Protein AF-A0A1Q9DC00-F1 (afdb_monomer_lite)

Organism: Symbiodinium microadriaticum (NCBI:txid2951)

Radius of gyration: 27.19 Å; chains: 1; bounding box: 89×50×57 Å

Secondary structure (DSSP, 8-state):
---------------S--------S-SSSTTSSS------------S------------EE-TTS-EE------TTHHHHHHHHHHHHHHHHHHH----HHHHHHT-S-HHHHHHHHHHHHHHHHHHHHHHHHHHHHHHHS-TTTHHHHHHHHHHHHHHHHHHHH-TTS-HHHHHHHHHHHTTSBPPHHHHHHHHTT-SEEEES-TT-HHHHHHHHTT--EEEEE---SPPTT-GGGGSTTSS-TT--EEE--HHHHHHHTTTSEEEEESPPBSTHHHHHHHH--SSEEEEEE--TTSSSB-HHHHHHHHHHEEEEEEEE-BPPTT---EEEEEEEPP-

Sequence (339 aa):
MFLLFGSTEEPLVDHAMVVLQHHTGHVGDSMRQLTGSISLTDDGCSSACGTKLNCLLQLFLNEGGRIAWRCFSGGTAVLGVGLAVRELQDTFFQEVQVDDRAQLLLGLDQGLLRARREREQKLRDIMASADKRARAVVATAGDGDSAQALLKLRAQLVEEAHRVMYPSLTREEVDQRRRTFGNVKWTEAALQLVERFSPLVEVGAGEGQWQSELRRRGADVTAFDDHSSPSRFGEKAASSRFAVSGADVQQADAQEALRRSRGRTLLLVYPPPGPMAMRCLASYTGDVLLYVGEGRGGVNADGPFFDALSVGWTLEETIELDNLPGSYEKLYLLRRSAG

Foldseek 3Di:
DDDDDDDDDDDDDDDDDDDDDDDPDDPPPPVPPPDDDDDDDDDDDDDDDPDPDDFDWDWDQDPVRDTDTDTDDDPPCPVVVVVVVVVVVVVVVVPPPCPVLCCFQVHDDPVLLVLVVVLVVQLVVLVVVLVVVLVVLVVPDPPPCSVVSNVVSVVVSVVSNCCSVAVPDDPCVVVVCCLQANQFFFDPVLLVVVQVQAPEEEEQCQLPNSVQVNVVVPGNYAAEHQCPGADPVHPCCVDPPSRDVRDDYYHDALQVSQVVVPPGAYEYAQAAEECRLVSNVVNHPAFKYWYWAGHAPGRHYYNNNSVCCVPFKDWDDKADGDHRVSGDIIITIITTDDD

Structure (mmCIF, N/CA/C/O backbone):
data_AF-A0A1Q9DC00-F1
#
_entry.id   AF-A0A1Q9DC00-F1
#
loop_
_atom_site.group_PDB
_atom_site.id
_atom_site.type_symbol
_atom_site.label_atom_id
_atom_site.label_alt_id
_atom_site.label_comp_id
_atom_site.label_asym_id
_atom_site.label_entity_id
_atom_site.label_seq_id
_atom_site.pdbx_PDB_ins_code
_atom_site.Cartn_x
_atom_site.Cartn_y
_atom_site.Cartn_z
_atom_site.occupancy
_atom_site.B_iso_or_equiv
_atom_site.auth_seq_id
_atom_site.auth_comp_id
_atom_site.auth_asym_id
_atom_site.auth_atom_id
_atom_site.pdbx_PDB_model_num
ATOM 1 N N . MET A 1 1 ? 6.517 -2.216 -9.792 1.00 27.67 1 MET A N 1
ATOM 2 C CA . MET A 1 1 ? 6.541 -2.789 -11.152 1.00 27.67 1 MET A CA 1
ATOM 3 C C . MET A 1 1 ? 7.060 -4.205 -11.020 1.00 27.67 1 MET A C 1
ATOM 5 O O . MET A 1 1 ? 8.264 -4.419 -10.989 1.00 27.67 1 MET A O 1
ATOM 9 N N . PHE A 1 2 ? 6.131 -5.130 -10.797 1.00 25.52 2 PHE A N 1
ATOM 10 C CA . PHE A 1 2 ? 6.386 -6.563 -10.802 1.00 25.52 2 PHE A CA 1
ATOM 11 C C . PHE A 1 2 ? 6.488 -6.999 -12.258 1.00 25.52 2 PHE A C 1
ATOM 13 O O . PHE A 1 2 ? 5.502 -6.889 -12.978 1.00 25.52 2 PHE A O 1
ATOM 20 N N . LEU A 1 3 ? 7.660 -7.450 -12.699 1.00 27.77 3 LEU A N 1
ATOM 21 C CA . LEU A 1 3 ? 7.775 -8.269 -13.901 1.00 27.77 3 LEU A CA 1
ATOM 22 C C . LEU A 1 3 ? 8.742 -9.415 -13.611 1.00 27.77 3 LEU A C 1
ATOM 24 O O . LEU A 1 3 ? 9.936 -9.217 -13.386 1.00 27.77 3 LEU A O 1
ATOM 28 N N . LEU A 1 4 ? 8.128 -10.593 -13.555 1.00 25.86 4 LEU A N 1
ATOM 29 C CA . LEU A 1 4 ? 8.689 -11.932 -13.470 1.00 25.86 4 LEU A CA 1
ATOM 30 C C . LEU A 1 4 ? 9.565 -12.222 -14.692 1.00 25.86 4 LEU A C 1
ATOM 32 O O . LEU A 1 4 ? 9.131 -11.973 -15.811 1.00 25.86 4 LEU A O 1
ATOM 36 N N . PHE A 1 5 ? 10.727 -12.838 -14.481 1.00 25.52 5 PHE A N 1
ATOM 37 C CA . PHE A 1 5 ? 11.32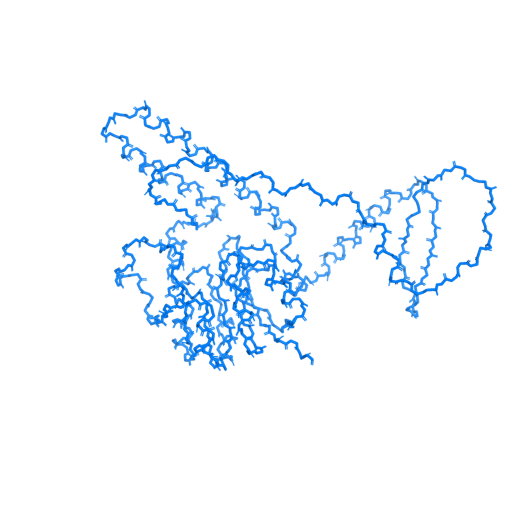8 -13.756 -15.451 1.00 25.52 5 PHE A CA 1
ATOM 38 C C . PHE A 1 5 ? 12.026 -14.877 -14.677 1.00 25.52 5 PHE A C 1
ATOM 40 O O . PHE A 1 5 ? 13.159 -14.724 -14.229 1.00 25.52 5 PHE A O 1
ATOM 47 N N . GLY A 1 6 ? 11.308 -15.984 -14.491 1.00 21.27 6 GLY A N 1
ATOM 48 C CA . GLY A 1 6 ? 11.882 -17.293 -14.201 1.00 21.27 6 GLY A CA 1
ATOM 49 C C . GLY A 1 6 ? 11.851 -18.101 -15.493 1.00 21.27 6 GLY A C 1
ATOM 50 O O . GLY A 1 6 ? 10.786 -18.304 -16.068 1.00 21.27 6 GLY A O 1
ATOM 51 N N . SER A 1 7 ? 13.024 -18.482 -15.982 1.00 25.09 7 SER A N 1
ATOM 52 C CA . SER A 1 7 ? 13.225 -19.331 -17.152 1.00 25.09 7 SER A CA 1
ATOM 53 C C . SER A 1 7 ? 12.851 -20.782 -16.849 1.00 25.09 7 SER A C 1
ATOM 55 O O . SER A 1 7 ? 13.369 -21.337 -15.882 1.00 25.09 7 SER A O 1
ATOM 57 N N . THR A 1 8 ? 12.026 -21.407 -17.685 1.00 24.52 8 THR A N 1
ATOM 58 C CA . THR A 1 8 ? 12.227 -22.754 -18.262 1.00 24.52 8 THR A CA 1
ATOM 59 C C . THR A 1 8 ? 11.101 -23.051 -19.257 1.00 24.52 8 THR A C 1
ATOM 61 O O . THR A 1 8 ? 10.022 -22.472 -19.193 1.00 24.52 8 THR A O 1
ATOM 64 N N . GLU A 1 9 ? 11.442 -23.853 -20.256 1.00 27.02 9 GLU A N 1
ATOM 65 C CA . GLU A 1 9 ? 10.750 -24.087 -21.521 1.00 27.02 9 GLU A CA 1
ATOM 66 C C . GLU A 1 9 ? 9.455 -24.909 -21.366 1.00 27.02 9 GLU A C 1
ATOM 68 O O . GLU A 1 9 ? 9.486 -25.937 -20.703 1.00 27.02 9 GLU A O 1
ATOM 73 N N . GLU A 1 10 ? 8.346 -24.472 -21.986 1.00 24.27 10 GLU A N 1
ATOM 74 C CA . GLU A 1 10 ? 7.386 -25.268 -22.793 1.00 24.27 10 GLU A CA 1
ATOM 75 C C . GLU A 1 10 ? 6.157 -24.415 -23.221 1.00 24.27 10 GLU A C 1
ATOM 77 O O . GLU A 1 10 ? 5.886 -23.376 -22.610 1.00 24.27 10 GLU A O 1
ATOM 82 N N . PRO A 1 11 ? 5.437 -24.767 -24.313 1.00 27.97 11 PRO A N 1
ATOM 83 C CA . PRO A 1 11 ? 4.516 -23.862 -24.998 1.00 27.97 11 PRO A CA 1
ATOM 84 C C . PRO A 1 11 ? 3.075 -23.991 -24.481 1.00 27.97 11 PRO A C 1
ATOM 86 O O . PRO A 1 11 ? 2.449 -25.036 -24.623 1.00 27.97 11 PRO A O 1
ATOM 89 N N . LEU A 1 12 ? 2.502 -22.902 -23.965 1.00 24.33 12 LEU A N 1
ATOM 90 C CA . LEU A 1 12 ? 1.075 -22.813 -23.625 1.00 24.33 12 LEU A CA 1
ATOM 91 C C . LEU A 1 12 ? 0.352 -21.893 -24.615 1.00 24.33 12 LEU A C 1
ATOM 93 O O . LEU A 1 12 ? 0.113 -20.710 -24.375 1.00 24.33 12 LEU A O 1
ATOM 97 N N . VAL A 1 13 ? 0.032 -22.479 -25.768 1.00 29.22 13 VAL A N 1
ATOM 98 C CA . VAL A 1 13 ? -1.203 -22.170 -26.497 1.00 29.22 13 VAL A CA 1
ATOM 99 C C . VAL A 1 13 ? -2.341 -22.824 -25.699 1.00 29.22 13 VAL A C 1
ATOM 101 O O . VAL A 1 13 ? -2.148 -23.910 -25.165 1.00 29.22 13 VAL A O 1
ATOM 104 N N . ASP A 1 14 ? -3.491 -22.153 -25.624 1.00 27.17 14 ASP A N 1
ATOM 105 C CA . ASP A 1 14 ? -4.700 -22.490 -24.850 1.00 27.17 14 ASP A CA 1
ATOM 106 C C . ASP A 1 14 ? -4.688 -22.110 -23.362 1.00 27.17 14 ASP A C 1
ATOM 108 O O . ASP A 1 14 ? -4.305 -22.896 -22.510 1.00 27.17 14 ASP A O 1
ATOM 112 N N . HIS A 1 15 ? -5.216 -20.913 -23.059 1.00 25.97 15 HIS A N 1
ATOM 113 C CA . HIS A 1 15 ? -6.202 -20.631 -21.989 1.00 25.97 15 HIS A CA 1
ATOM 114 C C . HIS A 1 15 ? -6.392 -19.108 -21.817 1.00 25.97 15 HIS A C 1
ATOM 116 O O . HIS A 1 15 ? -5.924 -18.502 -20.859 1.00 25.97 15 HIS A O 1
ATOM 122 N N . ALA A 1 16 ? -7.085 -18.468 -22.764 1.00 23.81 16 ALA A N 1
ATOM 123 C CA . ALA A 1 16 ? -7.701 -17.143 -22.571 1.00 23.81 16 ALA A CA 1
ATOM 124 C C . ALA A 1 16 ? -8.839 -16.910 -23.583 1.00 23.81 16 ALA A C 1
ATOM 126 O O . ALA A 1 16 ? -8.994 -15.840 -24.167 1.00 23.81 16 ALA A O 1
ATOM 127 N N . MET A 1 17 ? -9.629 -17.951 -23.823 1.00 24.94 17 MET A N 1
ATOM 128 C CA . MET A 1 17 ? -10.888 -17.891 -24.553 1.00 24.94 17 MET A CA 1
ATOM 129 C C . MET A 1 17 ? -11.870 -18.753 -23.757 1.00 24.94 17 MET A C 1
ATOM 131 O O . MET A 1 17 ? -11.475 -19.810 -23.280 1.00 24.94 17 MET A O 1
ATOM 135 N N . VAL A 1 18 ? -13.119 -18.297 -23.620 1.00 25.44 18 VAL A N 1
ATOM 136 C CA . VAL A 1 18 ? -14.175 -18.785 -22.700 1.00 25.44 18 VAL A CA 1
ATOM 137 C C . VAL A 1 18 ? -14.134 -18.125 -21.312 1.00 25.44 18 VAL A C 1
ATOM 139 O O . VAL A 1 18 ? -13.553 -18.654 -20.381 1.00 25.44 18 VAL A O 1
ATOM 142 N N . VAL A 1 19 ? -14.740 -16.939 -21.180 1.00 24.98 19 VAL A N 1
ATOM 143 C CA . VAL A 1 19 ? -16.039 -16.713 -20.500 1.00 24.98 19 VAL A CA 1
ATOM 144 C C . VAL A 1 19 ? -16.500 -15.302 -20.891 1.00 24.98 19 VAL A C 1
ATOM 146 O O . VAL A 1 19 ? -16.206 -14.332 -20.208 1.00 24.98 19 VAL A O 1
ATOM 149 N N . LEU A 1 20 ? -17.189 -15.167 -22.026 1.00 25.52 20 LEU A N 1
ATOM 150 C CA . LEU A 1 20 ? -17.976 -13.971 -22.368 1.00 25.52 20 LEU A CA 1
ATOM 151 C C . LEU A 1 20 ? -19.101 -14.349 -23.347 1.00 25.52 20 LEU A C 1
ATOM 153 O O . LEU A 1 20 ? -19.287 -13.731 -24.385 1.00 25.52 20 LEU A O 1
ATOM 157 N N . GLN A 1 21 ? -19.856 -15.401 -23.030 1.00 27.67 21 GLN A N 1
ATOM 158 C CA . GLN A 1 21 ? -21.143 -15.685 -23.669 1.00 27.67 21 GLN A CA 1
ATOM 159 C C . GLN A 1 21 ? -22.062 -16.358 -22.650 1.00 27.67 21 GLN A C 1
ATOM 161 O O . GLN A 1 21 ? -21.954 -17.553 -22.425 1.00 27.67 21 GLN A O 1
ATOM 166 N N . HIS A 1 22 ? -22.897 -15.548 -21.992 1.00 26.31 22 HIS A N 1
ATOM 167 C CA . HIS A 1 22 ? -24.284 -15.819 -21.582 1.00 26.31 22 HIS A CA 1
ATOM 168 C C . HIS A 1 22 ? -24.674 -14.863 -20.448 1.00 26.3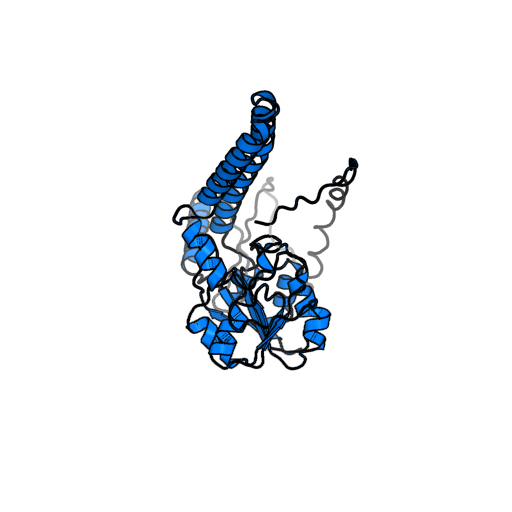1 22 HIS A C 1
ATOM 170 O O . HIS A 1 22 ? -24.292 -15.072 -19.307 1.00 26.31 22 HIS A O 1
ATOM 176 N N . HIS A 1 23 ? -25.409 -13.800 -20.793 1.00 25.84 23 HIS A N 1
ATOM 177 C CA . HIS A 1 23 ? -26.568 -13.259 -20.056 1.00 25.84 23 HIS A CA 1
ATOM 178 C C . HIS A 1 23 ? -26.996 -11.909 -20.655 1.00 25.84 23 HIS A C 1
ATOM 180 O O . HIS A 1 23 ? -27.024 -10.870 -20.006 1.00 25.84 23 HIS A O 1
ATOM 186 N N . THR A 1 24 ? -27.381 -11.926 -21.932 1.00 31.97 24 THR A N 1
ATOM 187 C CA . THR A 1 24 ? -28.335 -10.950 -22.472 1.00 31.97 24 THR A CA 1
ATOM 188 C C . THR A 1 24 ? -29.710 -11.599 -22.426 1.00 31.97 24 THR A C 1
ATOM 190 O O . THR A 1 24 ? -30.062 -12.381 -23.305 1.00 31.97 24 THR A O 1
ATOM 193 N N . GLY A 1 25 ? -30.459 -11.325 -21.363 1.00 32.28 25 GLY A N 1
ATOM 194 C CA . GLY A 1 25 ? -31.824 -11.817 -21.207 1.00 32.28 25 GLY A CA 1
ATOM 195 C C . GLY A 1 25 ? -32.162 -12.059 -19.748 1.00 32.28 25 GLY A C 1
ATOM 196 O O . GLY A 1 25 ? -32.003 -13.179 -19.294 1.00 32.28 25 GLY A O 1
ATOM 197 N N . HIS A 1 26 ? -32.552 -10.986 -19.047 1.00 29.47 26 HIS A N 1
ATOM 198 C CA . HIS A 1 26 ? -33.467 -10.933 -17.885 1.00 29.47 26 HIS A CA 1
ATOM 199 C C . HIS A 1 26 ? -33.249 -9.662 -17.042 1.00 29.47 26 HIS A C 1
ATOM 201 O O . HIS A 1 26 ? -33.134 -9.708 -15.826 1.00 29.47 26 HIS A O 1
ATOM 207 N N . VAL A 1 27 ? -33.258 -8.488 -17.685 1.00 30.89 27 VAL A N 1
ATOM 208 C CA . VAL A 1 27 ? -33.403 -7.193 -16.978 1.00 30.89 27 VAL A CA 1
ATOM 209 C C . VAL A 1 27 ? -34.879 -6.738 -16.956 1.00 30.89 27 VAL A C 1
ATOM 211 O O . VAL A 1 27 ? -35.198 -5.621 -16.575 1.00 30.89 27 VAL A O 1
ATOM 214 N N . GLY A 1 28 ? -35.813 -7.611 -17.358 1.00 31.83 28 GLY A N 1
ATOM 215 C CA . GLY A 1 28 ? -37.250 -7.313 -17.419 1.00 31.83 28 GLY A CA 1
ATOM 216 C C . GLY A 1 28 ? -38.052 -7.646 -16.156 1.00 31.83 28 GLY A C 1
ATOM 217 O O . GLY A 1 28 ? -39.107 -7.050 -15.954 1.00 31.83 28 GLY A O 1
ATOM 218 N N . ASP A 1 29 ? -37.563 -8.542 -15.289 1.00 30.64 29 ASP A N 1
ATOM 219 C CA . ASP A 1 29 ? -38.389 -9.112 -14.208 1.00 30.64 29 ASP A CA 1
ATOM 220 C C . ASP A 1 29 ? -37.967 -8.716 -12.783 1.00 30.64 29 ASP A C 1
ATOM 222 O O . ASP A 1 29 ? -38.767 -8.819 -11.854 1.00 30.64 29 ASP A O 1
ATOM 226 N N . SER A 1 30 ? -36.780 -8.133 -12.586 1.00 30.20 30 SER A N 1
ATOM 227 C CA . SER A 1 30 ? -36.346 -7.667 -11.254 1.00 30.20 30 SER A CA 1
ATOM 228 C C . SER A 1 30 ? -36.884 -6.283 -10.859 1.00 30.20 30 SER A C 1
ATOM 230 O O . SER A 1 30 ? -36.689 -5.855 -9.726 1.00 30.20 30 SER A O 1
ATOM 232 N N . MET A 1 31 ? -37.626 -5.599 -11.739 1.00 28.55 31 MET A N 1
ATOM 233 C CA . MET A 1 31 ? -38.345 -4.352 -11.417 1.00 28.55 31 MET A CA 1
ATOM 234 C C . MET A 1 31 ? -39.815 -4.566 -11.009 1.00 28.55 31 MET A C 1
ATOM 236 O O . MET A 1 31 ? -40.560 -3.598 -10.889 1.00 28.55 31 MET A O 1
ATOM 240 N N . ARG A 1 32 ? -40.255 -5.812 -10.769 1.00 31.66 32 ARG A N 1
ATOM 241 C CA . ARG A 1 32 ? -41.610 -6.114 -10.256 1.00 31.66 32 ARG A CA 1
ATOM 242 C C . ARG A 1 32 ? -41.676 -6.487 -8.773 1.00 31.66 32 ARG A C 1
ATOM 244 O O . ARG A 1 32 ? -42.772 -6.689 -8.266 1.00 31.66 32 ARG A O 1
ATOM 251 N N . GLN A 1 33 ? -40.550 -6.548 -8.059 1.00 30.95 33 GLN A N 1
ATOM 252 C CA . GLN A 1 33 ? -40.535 -6.900 -6.627 1.00 30.95 33 GLN A CA 1
ATOM 253 C C . GLN A 1 33 ? -40.295 -5.722 -5.666 1.00 30.95 33 GLN A C 1
ATOM 255 O O . GLN A 1 33 ? -40.264 -5.935 -4.459 1.00 30.95 33 GLN A O 1
ATOM 260 N N . LEU A 1 34 ? -40.201 -4.480 -6.160 1.00 28.59 34 LEU A N 1
ATOM 261 C CA . LEU A 1 34 ? -39.997 -3.284 -5.320 1.00 28.59 34 LEU A CA 1
ATOM 262 C C . LEU A 1 34 ? -41.137 -2.252 -5.359 1.00 28.59 34 LEU A C 1
ATOM 264 O O . LEU A 1 34 ? -40.990 -1.153 -4.834 1.00 28.59 34 LEU A O 1
ATOM 268 N N . THR A 1 35 ? -42.305 -2.603 -5.897 1.00 29.22 35 THR A N 1
ATOM 269 C CA . THR A 1 35 ? -43.518 -1.786 -5.752 1.00 29.22 35 THR A CA 1
ATOM 270 C C . THR A 1 35 ? -44.682 -2.654 -5.290 1.00 29.22 35 THR A C 1
ATOM 272 O O . THR A 1 35 ? -45.367 -3.312 -6.069 1.00 29.22 35 THR A O 1
ATOM 275 N N . GLY A 1 36 ? -44.910 -2.663 -3.976 1.00 26.88 36 GLY A N 1
ATOM 276 C CA . GLY A 1 36 ? -46.184 -3.102 -3.422 1.00 26.88 36 GLY A CA 1
ATOM 277 C C . GLY A 1 36 ? -47.312 -2.251 -4.008 1.00 26.88 36 GLY A C 1
ATOM 278 O O . GLY A 1 36 ? -47.295 -1.031 -3.880 1.00 26.88 36 GLY A O 1
ATOM 279 N N . SER A 1 37 ? -48.234 -2.920 -4.701 1.00 33.66 37 SER A N 1
ATOM 280 C CA . SER A 1 37 ? -49.613 -2.520 -5.011 1.00 33.66 37 SER A CA 1
ATOM 281 C C . SER A 1 37 ? -49.933 -1.017 -4.963 1.00 33.66 37 SER A C 1
ATOM 283 O O . SER A 1 37 ? -50.345 -0.498 -3.926 1.00 33.66 37 SER A O 1
ATOM 285 N N . ILE A 1 38 ? -49.882 -0.350 -6.116 1.00 26.55 38 ILE A N 1
ATOM 286 C CA . ILE A 1 38 ? -50.692 0.849 -6.358 1.00 26.55 38 ILE A CA 1
ATOM 287 C C . ILE A 1 38 ? -51.475 0.607 -7.645 1.00 26.55 38 ILE A C 1
ATOM 289 O O . ILE A 1 38 ? -50.920 0.524 -8.738 1.00 26.55 38 ILE A O 1
ATOM 293 N N . SER A 1 39 ? -52.781 0.431 -7.479 1.00 26.30 39 SER A N 1
ATOM 294 C CA . SER A 1 39 ? -53.773 0.388 -8.544 1.00 26.30 39 SER A CA 1
ATOM 295 C C . SER A 1 39 ? -53.805 1.731 -9.276 1.00 26.30 39 SER A C 1
ATOM 297 O O . SER A 1 39 ? -54.132 2.753 -8.674 1.00 26.30 39 SER A O 1
ATOM 299 N N . LEU A 1 40 ? -53.486 1.725 -10.569 1.00 27.03 40 LEU A N 1
ATOM 300 C CA . LEU A 1 40 ? -53.785 2.834 -11.470 1.00 27.03 40 LEU A CA 1
ATOM 301 C C . LEU A 1 40 ? -55.283 2.788 -11.790 1.00 27.03 40 LEU A C 1
ATOM 303 O O . LEU A 1 40 ? -55.742 1.866 -12.459 1.00 27.03 40 LEU A O 1
ATOM 307 N N . THR A 1 41 ? -56.052 3.754 -11.295 1.00 27.03 41 THR A N 1
ATOM 308 C CA . THR A 1 41 ? -57.346 4.079 -11.901 1.00 27.03 41 THR A CA 1
ATOM 309 C C . THR A 1 41 ? -57.064 4.898 -13.155 1.00 27.03 41 THR A C 1
ATOM 311 O O . THR A 1 41 ? -56.583 6.028 -13.063 1.00 27.03 41 THR A O 1
ATOM 314 N N . ASP A 1 42 ? -57.310 4.284 -14.311 1.00 35.47 42 ASP A N 1
ATOM 315 C CA . ASP A 1 42 ? -57.430 4.955 -15.602 1.00 35.47 42 ASP A CA 1
ATOM 316 C C . ASP A 1 42 ? -58.584 5.954 -15.524 1.00 35.47 42 ASP A C 1
ATOM 318 O O . ASP A 1 42 ? -59.734 5.542 -15.436 1.00 35.47 42 ASP A O 1
ATOM 322 N N . ASP A 1 43 ? -58.287 7.249 -15.586 1.00 31.11 43 ASP A N 1
ATOM 323 C CA . ASP A 1 43 ? -59.257 8.242 -16.031 1.00 31.11 43 ASP A CA 1
ATOM 324 C C . ASP A 1 43 ? -58.531 9.388 -16.743 1.00 31.11 43 ASP A C 1
ATOM 326 O O . ASP A 1 43 ? -57.836 10.204 -16.138 1.00 31.11 43 ASP A O 1
ATOM 330 N N . GLY A 1 44 ? -58.727 9.445 -18.062 1.00 33.03 44 GLY A N 1
ATOM 331 C CA . GLY A 1 44 ? -58.595 10.680 -18.830 1.00 33.03 44 GLY A CA 1
ATOM 332 C C . GLY A 1 44 ? -57.305 10.869 -19.627 1.00 33.03 44 GLY A C 1
ATOM 333 O O . GLY A 1 44 ? -56.585 11.837 -19.408 1.00 33.03 44 GLY A O 1
ATOM 334 N N . CYS A 1 45 ? -57.065 10.047 -20.651 1.00 28.44 45 CYS A N 1
ATOM 335 C CA . CYS A 1 45 ? -56.320 10.530 -21.817 1.00 28.44 45 CYS A CA 1
ATOM 336 C C . CYS A 1 45 ? -56.964 10.014 -23.107 1.00 28.44 45 CYS A C 1
ATOM 338 O O . CYS A 1 45 ? -56.735 8.892 -23.556 1.00 28.44 45 CYS A O 1
ATOM 340 N N . SER A 1 46 ? -57.844 10.845 -23.665 1.00 30.38 46 SER A N 1
ATOM 341 C CA . SER A 1 46 ? -58.519 10.613 -24.935 1.00 30.38 46 SER A CA 1
ATOM 342 C C . SER A 1 46 ? -57.520 10.527 -26.088 1.00 30.38 46 SER A C 1
ATOM 344 O O . SER A 1 46 ? -56.640 11.370 -26.250 1.00 30.38 46 SER A O 1
ATOM 346 N N . SER A 1 47 ? -57.736 9.517 -26.918 1.00 39.56 47 SER A N 1
ATOM 347 C CA . SER A 1 47 ? -57.117 9.246 -28.209 1.00 39.56 47 SER A CA 1
ATOM 348 C C . SER A 1 47 ? -56.994 10.476 -29.121 1.00 39.56 47 SER A C 1
ATOM 350 O O . SER A 1 47 ? -57.998 10.893 -29.694 1.00 39.56 47 SER A O 1
ATOM 352 N N . ALA A 1 48 ? -55.777 10.998 -29.314 1.00 33.66 48 ALA A N 1
ATOM 353 C CA . ALA A 1 48 ? -55.316 11.609 -30.573 1.00 33.66 48 ALA A CA 1
ATOM 354 C C . ALA A 1 48 ? -53.873 12.144 -30.460 1.00 33.66 48 ALA A C 1
ATOM 356 O O . ALA A 1 48 ? -53.673 13.342 -30.317 1.00 33.66 48 ALA A O 1
ATOM 357 N N . CYS A 1 49 ? -52.860 11.277 -30.555 1.00 26.41 49 CYS A N 1
ATOM 358 C CA . CYS A 1 49 ? -51.598 11.597 -31.241 1.00 26.41 49 CYS A CA 1
ATOM 359 C C . CYS A 1 49 ? -50.749 10.325 -31.348 1.00 26.41 49 CYS A C 1
ATOM 361 O O . CYS A 1 49 ? -50.249 9.796 -30.356 1.00 26.41 49 CYS A O 1
ATOM 363 N N . GLY A 1 50 ? -50.613 9.794 -32.561 1.00 30.44 50 GLY A N 1
ATOM 364 C CA . GLY A 1 50 ? -49.735 8.670 -32.842 1.00 30.44 50 GLY A CA 1
ATOM 365 C C . GLY A 1 50 ? -48.287 9.132 -32.933 1.00 30.44 50 GLY A C 1
ATOM 366 O O . GLY A 1 50 ? -47.821 9.441 -34.021 1.00 30.44 50 GLY A O 1
ATOM 367 N N . THR A 1 51 ? -47.558 9.165 -31.817 1.00 31.34 51 THR A N 1
ATOM 368 C CA . THR A 1 51 ? -46.087 9.059 -31.806 1.00 31.34 51 THR A CA 1
ATOM 369 C C . THR A 1 51 ? -45.611 8.643 -30.411 1.00 31.34 51 THR A C 1
ATOM 371 O O . THR A 1 51 ? -45.719 9.400 -29.452 1.00 31.34 51 THR A O 1
ATOM 374 N N . LYS A 1 52 ? -45.080 7.420 -30.277 1.00 32.06 52 LYS A N 1
ATOM 375 C CA . LYS A 1 52 ? -44.353 6.973 -29.078 1.00 32.06 52 LYS A CA 1
ATOM 376 C C . LYS A 1 52 ? -43.001 7.691 -29.036 1.00 32.06 52 LYS A C 1
ATOM 378 O O . LYS A 1 52 ? -42.048 7.198 -29.629 1.00 32.06 52 LYS A O 1
ATOM 383 N N . LEU A 1 53 ? -42.904 8.838 -28.366 1.00 28.48 53 LEU A N 1
ATOM 384 C CA . LEU A 1 53 ? -41.612 9.467 -28.083 1.00 28.48 53 LEU A CA 1
ATOM 385 C C . LEU A 1 53 ? -41.548 10.014 -26.650 1.00 28.48 53 LEU A C 1
ATOM 387 O O . LEU A 1 53 ? -42.334 10.872 -26.267 1.00 28.48 53 LEU A O 1
ATOM 391 N N . ASN A 1 54 ? -40.566 9.495 -25.907 1.00 30.33 54 ASN A N 1
ATOM 392 C CA . ASN A 1 54 ? -39.860 10.093 -24.771 1.00 30.33 54 ASN A CA 1
ATOM 393 C C . ASN A 1 54 ? -40.695 10.906 -23.770 1.00 30.33 54 ASN A C 1
ATOM 395 O O . ASN A 1 54 ? -40.680 12.134 -23.777 1.00 30.33 54 ASN A O 1
ATOM 399 N N . CYS A 1 55 ? -41.315 10.211 -22.817 1.00 29.03 55 CYS A N 1
ATOM 400 C CA . CYS A 1 55 ? -41.657 10.818 -21.533 1.00 29.03 55 CYS A CA 1
ATOM 401 C C . CYS A 1 55 ? -40.39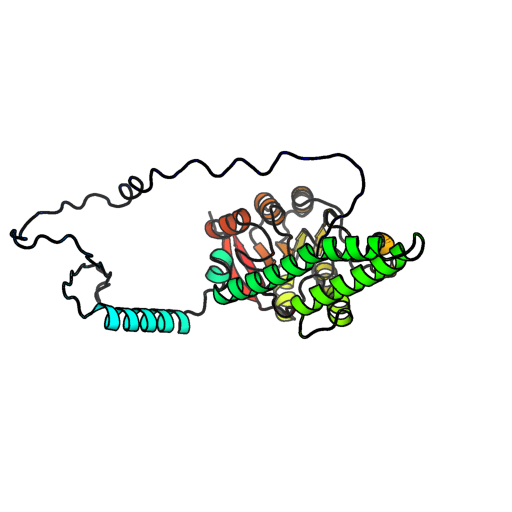7 10.845 -20.656 1.00 29.03 55 CYS A C 1
ATOM 403 O O . CYS A 1 55 ? -39.947 9.800 -20.188 1.00 29.03 55 CYS A O 1
ATOM 405 N N . LEU A 1 56 ? -39.815 12.026 -20.447 1.00 29.06 56 LEU A N 1
ATOM 406 C CA . LEU A 1 56 ? -38.807 12.239 -19.408 1.00 29.06 56 LEU A CA 1
ATOM 407 C C . LEU A 1 56 ? -39.548 12.435 -18.079 1.00 29.06 56 LEU A C 1
ATOM 409 O O . LEU A 1 56 ? -40.295 13.397 -17.916 1.00 29.06 56 LEU A O 1
ATOM 413 N N . LEU A 1 57 ? -39.384 11.485 -17.159 1.00 29.19 57 LEU A N 1
ATOM 414 C CA . LEU A 1 57 ? -39.907 11.569 -15.797 1.00 29.19 57 LEU A CA 1
ATOM 415 C C . LEU A 1 57 ? -38.866 12.259 -14.920 1.00 29.19 57 LEU A C 1
ATOM 417 O O . LEU A 1 57 ? -37.741 11.779 -14.799 1.00 29.19 57 LEU A O 1
ATOM 421 N N . GLN A 1 58 ? -39.245 13.374 -14.303 1.00 31.73 58 GLN A N 1
ATOM 422 C CA . GLN A 1 58 ? -38.404 14.076 -13.340 1.00 31.73 58 GLN A CA 1
ATOM 423 C C . GLN A 1 58 ? -39.039 13.963 -11.951 1.00 31.73 58 GLN A C 1
ATOM 425 O O . GLN A 1 58 ? -40.224 14.254 -11.774 1.00 31.73 58 GLN A O 1
ATOM 430 N N . LEU A 1 59 ? -38.252 13.480 -10.989 1.00 28.30 59 LEU A N 1
ATOM 431 C CA . LEU A 1 59 ? -38.621 13.371 -9.581 1.00 28.30 59 LEU A CA 1
ATOM 432 C C . LEU A 1 59 ? -38.496 14.746 -8.925 1.00 28.30 59 LEU A C 1
ATOM 434 O O . LEU A 1 59 ? -37.427 15.349 -8.968 1.00 28.30 59 LEU A O 1
ATOM 438 N N . PHE A 1 60 ? -39.561 15.207 -8.278 1.00 32.50 60 PHE A N 1
ATOM 439 C CA . PHE A 1 60 ? -39.506 16.359 -7.385 1.00 32.50 60 PHE A CA 1
ATOM 440 C C . PHE A 1 60 ? -40.061 15.975 -6.012 1.00 32.50 60 PHE A C 1
ATOM 442 O O . PHE A 1 60 ? -41.102 15.321 -5.907 1.00 32.50 60 PHE A O 1
ATOM 449 N N . LEU A 1 61 ? -39.355 16.398 -4.964 1.00 26.89 61 LEU A N 1
ATOM 450 C CA . LEU A 1 61 ? -39.858 16.426 -3.594 1.00 26.89 61 LEU A CA 1
ATOM 451 C C . LEU A 1 61 ? -40.564 17.767 -3.403 1.00 26.89 61 LEU A C 1
ATOM 453 O O . LEU A 1 61 ? -39.948 18.811 -3.611 1.00 26.89 61 LEU A O 1
ATOM 457 N N . ASN A 1 62 ? -41.849 17.761 -3.041 1.00 36.91 62 ASN A N 1
ATOM 458 C CA . ASN A 1 62 ? -42.481 19.002 -2.588 1.00 36.91 62 ASN A CA 1
ATOM 459 C C . ASN A 1 62 ? -42.065 19.313 -1.137 1.00 36.91 62 ASN A C 1
ATOM 461 O O . ASN A 1 62 ? -41.520 18.452 -0.446 1.00 36.91 62 ASN A O 1
ATOM 465 N N . GLU A 1 63 ? -42.370 20.522 -0.662 1.00 34.16 63 GLU A N 1
ATOM 466 C CA . GLU A 1 63 ? -42.005 21.020 0.679 1.00 34.16 63 GLU A CA 1
ATOM 467 C C . GLU A 1 63 ? -42.556 20.188 1.864 1.00 34.16 63 GLU A C 1
ATOM 469 O O . GLU A 1 63 ? -42.208 20.439 3.012 1.00 34.16 63 GLU A O 1
ATOM 474 N N . GLY A 1 64 ? -43.375 19.161 1.608 1.00 34.47 64 GLY A N 1
ATOM 475 C CA . GLY A 1 64 ? -43.855 18.173 2.579 1.00 34.47 64 GLY A CA 1
ATOM 476 C C . GLY A 1 64 ? -43.326 16.744 2.370 1.00 34.47 64 GLY A C 1
ATOM 477 O O . GLY A 1 64 ? -43.889 15.808 2.937 1.00 34.47 64 GLY A O 1
ATOM 478 N N . GLY A 1 65 ? -42.297 16.537 1.540 1.00 31.75 65 GLY A N 1
ATOM 479 C CA . GLY A 1 65 ? -41.608 15.248 1.391 1.00 31.75 65 GLY A CA 1
ATOM 480 C C . GLY A 1 65 ? -42.384 14.155 0.644 1.00 31.75 65 GLY A C 1
ATOM 481 O O . GLY A 1 65 ? -42.022 12.983 0.732 1.00 31.75 65 GLY A O 1
ATOM 482 N N . ARG A 1 66 ? -43.447 14.496 -0.099 1.00 29.39 66 ARG A N 1
ATOM 483 C CA . ARG A 1 66 ? -44.169 13.534 -0.954 1.00 29.39 66 ARG A CA 1
ATOM 484 C C . ARG A 1 66 ? -43.754 13.669 -2.418 1.00 29.39 66 ARG A C 1
ATOM 486 O O . ARG A 1 66 ? -43.606 14.778 -2.929 1.00 29.39 66 ARG A O 1
ATOM 493 N N . ILE A 1 67 ? -43.595 12.522 -3.076 1.00 32.41 67 ILE A N 1
ATOM 494 C CA . ILE A 1 67 ? -43.172 12.401 -4.475 1.00 32.41 67 ILE A CA 1
ATOM 495 C C . ILE A 1 67 ? -44.386 12.578 -5.395 1.00 32.41 67 ILE A C 1
ATOM 497 O O . ILE A 1 67 ? -45.394 11.893 -5.223 1.00 32.41 67 ILE A O 1
ATOM 501 N N . ALA A 1 68 ? -44.279 13.461 -6.389 1.00 31.23 68 ALA A N 1
ATOM 502 C CA . ALA A 1 68 ? -45.283 13.636 -7.438 1.00 31.23 68 ALA A CA 1
ATOM 503 C C . ALA A 1 68 ? -44.631 13.685 -8.829 1.00 31.23 68 ALA A C 1
ATOM 505 O O . ALA A 1 68 ? -43.495 14.134 -8.975 1.00 31.23 68 ALA A O 1
ATOM 506 N N . TRP A 1 69 ? -45.367 13.242 -9.854 1.00 35.12 69 TRP A N 1
ATOM 507 C CA . TRP A 1 69 ? -44.888 13.147 -11.237 1.00 35.12 69 TRP A CA 1
ATOM 508 C C . TRP A 1 69 ? -45.591 14.165 -12.138 1.00 35.12 69 TRP A C 1
ATOM 510 O O . TRP A 1 69 ? -46.802 14.361 -12.027 1.00 35.12 69 TRP A O 1
ATOM 520 N N . ARG A 1 70 ? -44.856 14.783 -13.073 1.00 35.09 70 ARG A N 1
ATOM 521 C CA . ARG A 1 70 ? -45.425 15.682 -14.090 1.00 35.09 70 ARG A CA 1
ATOM 522 C C . ARG A 1 70 ? -44.823 15.385 -15.461 1.00 35.09 70 ARG A C 1
ATOM 524 O O . ARG A 1 70 ? -43.615 15.207 -15.574 1.00 35.09 70 ARG A O 1
ATOM 531 N N . CYS A 1 71 ? -45.662 15.328 -16.492 1.00 32.84 71 CYS A N 1
ATOM 532 C CA . CYS A 1 71 ? -45.245 15.035 -17.863 1.00 32.84 71 CYS A CA 1
ATOM 533 C C . CYS A 1 71 ? -45.221 16.324 -18.701 1.00 32.84 71 CYS A C 1
ATOM 535 O O . CYS A 1 71 ? -46.144 17.131 -18.599 1.00 32.84 71 CYS A O 1
ATOM 537 N N . PHE A 1 72 ? -44.187 16.514 -19.526 1.00 36.00 72 PHE A N 1
ATOM 538 C CA . PHE A 1 72 ? -44.049 17.663 -20.429 1.00 36.00 72 PHE A CA 1
ATOM 539 C C . PHE A 1 72 ? -43.866 17.202 -21.879 1.00 36.00 72 PHE A C 1
ATOM 541 O O . PHE A 1 72 ? -43.083 16.294 -22.148 1.00 36.00 72 PHE A O 1
ATOM 548 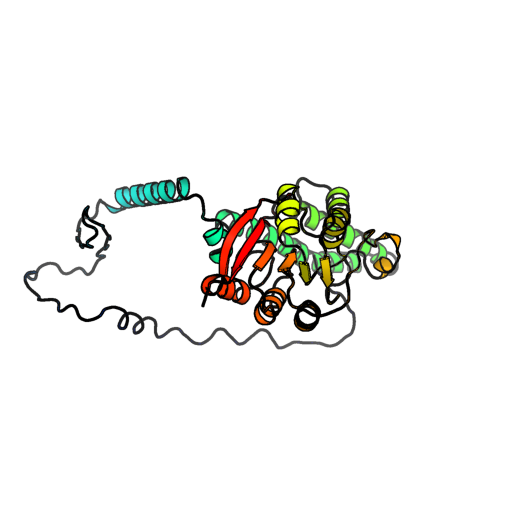N N . SER A 1 73 ? -44.535 17.872 -22.822 1.00 36.91 73 SER A N 1
ATOM 549 C CA . SER A 1 73 ? -44.380 17.656 -24.267 1.00 36.91 73 SER A CA 1
ATOM 550 C C . SER A 1 73 ? -44.036 18.974 -24.975 1.00 36.91 73 SER A C 1
ATOM 552 O O . SER A 1 73 ? -44.861 19.886 -24.994 1.00 36.91 73 SER A O 1
ATOM 554 N N . GLY A 1 74 ? -42.842 19.091 -25.573 1.00 34.72 74 GLY A N 1
ATOM 555 C CA . GLY A 1 74 ? -42.468 20.260 -26.386 1.00 34.72 74 GLY A CA 1
ATOM 556 C C . GLY A 1 74 ? -40.997 20.295 -26.831 1.00 34.72 74 GLY A C 1
ATOM 557 O O . GLY A 1 74 ? -40.089 20.431 -26.015 1.00 34.72 74 GLY A O 1
ATOM 558 N N . GLY A 1 75 ? -40.768 20.192 -28.145 1.00 38.59 75 GLY A N 1
ATOM 559 C CA . GLY A 1 75 ? -39.483 19.926 -28.815 1.00 38.59 75 GLY A CA 1
ATOM 560 C C . GLY A 1 75 ? -38.461 21.067 -28.936 1.00 38.59 75 GLY A C 1
ATOM 561 O O . GLY A 1 75 ? -37.595 21.000 -29.799 1.00 38.59 75 GLY A O 1
ATOM 562 N N . THR A 1 76 ? -38.502 22.089 -28.086 1.00 38.66 76 THR A N 1
ATOM 563 C CA . THR A 1 76 ? -37.455 23.136 -28.014 1.00 38.66 76 THR A CA 1
ATOM 564 C C . THR A 1 76 ? -36.766 23.207 -26.648 1.00 38.66 76 THR A C 1
ATOM 566 O O . THR A 1 76 ? -35.791 23.934 -26.484 1.00 38.66 76 THR A O 1
ATOM 569 N N . ALA A 1 77 ? -37.189 22.379 -25.687 1.00 37.06 77 ALA A N 1
ATOM 570 C CA . ALA A 1 77 ? -36.601 22.307 -24.350 1.00 37.06 77 ALA A CA 1
ATOM 571 C C . ALA A 1 77 ? -35.296 21.485 -24.275 1.00 37.06 77 ALA A C 1
ATOM 573 O O . ALA A 1 77 ? -34.603 21.541 -23.267 1.00 37.06 77 ALA A O 1
ATOM 574 N N . VAL A 1 78 ? -34.913 20.741 -25.320 1.00 36.78 78 VAL A N 1
ATOM 575 C CA . VAL A 1 78 ? -33.804 19.762 -25.241 1.00 36.78 78 VAL A CA 1
ATOM 576 C C . VAL A 1 78 ? -32.424 20.424 -25.092 1.00 36.78 78 VAL A C 1
ATOM 578 O O . VAL A 1 78 ? -31.559 19.879 -24.413 1.00 36.78 78 VAL A O 1
ATOM 581 N N . LEU A 1 79 ? -32.221 21.626 -25.640 1.00 31.30 79 LEU A N 1
ATOM 582 C CA . LEU A 1 79 ? -30.960 22.367 -25.476 1.00 31.30 79 LEU A CA 1
ATOM 583 C C . LEU A 1 79 ? -30.896 23.139 -24.149 1.00 31.30 79 LEU A C 1
ATOM 585 O O . LEU A 1 79 ? -29.853 23.137 -23.502 1.00 31.30 79 LEU A O 1
ATOM 589 N N . GLY A 1 80 ? -32.011 23.734 -23.710 1.00 30.39 80 GLY A N 1
ATOM 590 C CA . GLY A 1 80 ? -32.090 24.452 -22.431 1.00 30.39 80 GLY A CA 1
ATOM 591 C C . GLY A 1 80 ? -32.057 23.522 -21.217 1.00 30.39 80 GLY A C 1
ATOM 592 O O . GLY A 1 80 ? -31.373 23.809 -20.245 1.00 30.39 80 GLY A O 1
ATOM 593 N N . VAL A 1 81 ? -32.716 22.361 -21.298 1.00 37.00 81 VAL A N 1
ATOM 594 C CA . VAL A 1 81 ? -32.649 21.316 -20.264 1.00 37.00 81 VAL A CA 1
ATOM 595 C C . VAL A 1 81 ? -31.303 20.600 -20.309 1.00 37.00 81 VAL A C 1
ATOM 597 O O . VAL A 1 81 ? -30.786 20.257 -19.261 1.00 37.00 81 VAL A O 1
ATOM 600 N N . GLY A 1 82 ? -30.679 20.425 -21.480 1.00 32.47 82 GLY A N 1
ATOM 601 C CA . GLY A 1 82 ? -29.321 19.879 -21.569 1.00 32.47 82 GLY A CA 1
ATOM 602 C C . GLY A 1 82 ? -28.273 20.772 -20.895 1.00 32.47 82 GLY A C 1
ATOM 603 O O . GLY A 1 82 ? -27.413 20.266 -20.181 1.00 32.47 82 GLY A O 1
ATOM 604 N N . LEU A 1 83 ? -28.376 22.094 -21.068 1.00 33.28 83 LEU A N 1
ATOM 605 C CA . LEU A 1 83 ? -27.528 23.072 -20.380 1.00 33.28 83 LEU A CA 1
ATOM 606 C C . LEU A 1 83 ? -27.860 23.177 -18.891 1.00 33.28 83 LEU A C 1
ATOM 608 O O . LEU A 1 83 ? -26.938 23.147 -18.093 1.00 33.28 83 LEU A O 1
ATOM 612 N N . ALA A 1 84 ? -29.139 23.183 -18.510 1.00 33.84 84 ALA A N 1
ATOM 613 C CA . ALA A 1 84 ? -29.545 23.227 -17.106 1.00 33.84 84 ALA A CA 1
ATOM 614 C C . ALA A 1 84 ? -29.245 21.920 -16.353 1.00 33.84 84 ALA A C 1
ATOM 616 O O . ALA A 1 84 ? -28.929 21.966 -15.177 1.00 33.84 84 ALA A O 1
ATOM 617 N N . VAL A 1 85 ? -29.300 20.750 -17.003 1.00 42.00 85 VAL A N 1
ATOM 618 C CA . VAL A 1 85 ? -28.862 19.464 -16.427 1.00 42.00 85 VAL A CA 1
ATOM 619 C C . VAL A 1 85 ? -27.349 19.429 -16.308 1.00 42.00 85 VAL A C 1
ATOM 621 O O . VAL A 1 85 ? -26.854 18.880 -15.336 1.00 42.00 85 VAL A O 1
ATOM 624 N N . ARG A 1 86 ? -26.614 20.032 -17.247 1.00 35.72 86 ARG A N 1
ATOM 625 C CA . ARG A 1 86 ? -25.157 20.131 -17.167 1.00 35.72 86 ARG A CA 1
ATOM 626 C C . ARG A 1 86 ? -24.708 21.145 -16.119 1.00 35.72 86 ARG A C 1
ATOM 628 O O . ARG A 1 86 ? -23.809 20.825 -15.371 1.00 35.72 86 ARG A O 1
ATOM 635 N N . GLU A 1 87 ? -25.374 22.290 -15.985 1.00 33.81 87 GLU A N 1
ATOM 636 C CA . GLU A 1 87 ? -25.156 23.246 -14.892 1.00 33.81 87 GLU A CA 1
ATOM 637 C C . GLU A 1 87 ? -25.608 22.677 -13.553 1.00 33.81 87 GLU A C 1
ATOM 639 O O . GLU A 1 87 ? -24.902 22.849 -12.573 1.00 33.81 87 GLU A O 1
ATOM 644 N N . LEU A 1 88 ? -26.727 21.950 -13.481 1.00 39.84 88 LEU A N 1
ATOM 645 C CA . LEU A 1 88 ? -27.127 21.253 -12.260 1.00 39.84 88 LEU A CA 1
ATOM 646 C C . LEU A 1 88 ? -26.163 20.121 -11.937 1.00 39.84 88 LEU A C 1
ATOM 648 O O . LEU A 1 88 ? -25.842 19.982 -10.775 1.00 39.84 88 LEU A O 1
ATOM 652 N N . GLN A 1 89 ? -25.661 19.355 -12.911 1.00 40.22 89 GLN A N 1
ATOM 653 C CA . GLN A 1 89 ? -24.610 18.358 -12.691 1.00 40.22 89 GLN A CA 1
ATOM 654 C C . GLN A 1 89 ? -23.314 19.027 -12.252 1.00 40.22 89 GLN A C 1
ATOM 656 O O . GLN A 1 89 ? -22.759 18.608 -11.253 1.00 40.22 89 GLN A O 1
ATOM 661 N N . ASP A 1 90 ? -22.862 20.082 -12.921 1.00 35.84 90 ASP A N 1
ATOM 662 C CA . ASP A 1 90 ? -21.629 20.793 -12.586 1.00 35.84 90 ASP A CA 1
ATOM 663 C C . ASP A 1 90 ? -21.756 21.505 -11.230 1.00 35.84 90 ASP A C 1
ATOM 665 O O . ASP A 1 90 ? -20.791 21.537 -10.480 1.00 35.84 90 ASP A O 1
ATOM 669 N N . THR A 1 91 ? -22.947 21.974 -10.846 1.00 35.12 91 THR A N 1
ATOM 670 C CA . THR A 1 91 ? -23.221 22.578 -9.529 1.00 35.12 91 THR A CA 1
ATOM 671 C C . THR A 1 91 ? -23.384 21.501 -8.447 1.00 35.12 91 THR A C 1
ATOM 673 O O . THR A 1 91 ? -22.864 21.660 -7.348 1.00 35.12 91 THR A O 1
ATOM 676 N N . PHE A 1 92 ? -23.985 20.344 -8.761 1.00 34.53 92 PHE A N 1
ATOM 677 C CA . PHE A 1 92 ? -23.984 19.168 -7.875 1.00 34.53 92 PHE A CA 1
ATOM 678 C C . PHE A 1 92 ? -22.566 18.605 -7.700 1.00 34.53 92 PHE A C 1
ATOM 680 O O . PHE A 1 92 ? -22.217 18.148 -6.622 1.00 34.53 92 PHE A O 1
ATOM 687 N N . PHE A 1 93 ? -21.720 18.651 -8.732 1.00 35.50 93 PHE A N 1
ATOM 688 C CA . PHE A 1 93 ? -20.332 18.186 -8.677 1.00 35.50 93 PHE A CA 1
ATOM 689 C C . PHE A 1 93 ? -19.369 19.231 -8.094 1.00 35.50 93 PHE A C 1
ATOM 691 O O . PHE A 1 93 ? -18.312 18.842 -7.604 1.00 35.50 93 PHE A O 1
ATOM 698 N N . GLN A 1 94 ? -19.710 20.524 -8.104 1.00 32.56 94 GLN A N 1
ATOM 699 C CA . GLN A 1 94 ? -18.909 21.572 -7.461 1.00 32.56 94 GLN A CA 1
ATOM 700 C C . GLN A 1 94 ? -19.204 21.742 -5.964 1.00 32.56 94 GLN A C 1
ATOM 702 O O . GLN A 1 94 ? -18.331 22.235 -5.254 1.00 32.56 94 GLN A O 1
ATOM 707 N N . GLU A 1 95 ? -20.362 21.291 -5.463 1.00 31.45 95 GLU A N 1
ATOM 708 C CA . GLU A 1 95 ? -20.706 21.373 -4.030 1.00 31.45 95 GLU A CA 1
ATOM 709 C C . GLU A 1 95 ? -20.780 20.030 -3.291 1.00 31.45 95 GLU A C 1
ATOM 711 O O . GLU A 1 95 ? -20.843 20.014 -2.060 1.00 31.45 95 GLU A O 1
ATOM 716 N N . VAL A 1 96 ? -20.689 18.887 -3.976 1.00 37.38 96 VAL A N 1
ATOM 717 C CA . VAL A 1 96 ? -20.439 17.622 -3.279 1.00 37.38 96 VAL A CA 1
ATOM 718 C C . VAL A 1 96 ? -18.951 17.582 -2.937 1.00 37.38 96 VAL A C 1
ATOM 720 O O . VAL A 1 96 ? -18.120 17.192 -3.757 1.00 37.38 96 VAL A O 1
ATOM 723 N N . GLN A 1 97 ? -18.608 17.955 -1.695 1.00 40.12 97 GLN A N 1
ATOM 724 C CA . GLN A 1 97 ? -17.487 17.303 -1.015 1.00 40.12 97 GLN A CA 1
ATOM 725 C C . GLN A 1 97 ? -17.678 15.812 -1.272 1.00 40.12 97 GLN A C 1
ATOM 727 O O . GLN A 1 97 ? -18.637 15.227 -0.768 1.00 40.12 97 GLN A O 1
ATOM 732 N N . VAL A 1 98 ? -16.852 15.231 -2.144 1.00 52.59 98 VAL A N 1
ATOM 733 C CA . VAL A 1 98 ? -16.908 13.801 -2.424 1.00 52.59 98 VAL A CA 1
ATOM 734 C C . VAL A 1 98 ? -16.687 13.132 -1.081 1.00 52.59 98 VAL A C 1
ATOM 736 O O . VAL A 1 98 ? -15.591 13.202 -0.536 1.00 52.59 98 VAL A O 1
ATOM 739 N N . ASP A 1 99 ? -17.767 12.590 -0.523 1.00 75.44 99 ASP A N 1
ATOM 740 C CA . ASP A 1 99 ? -17.757 11.861 0.735 1.00 75.44 99 ASP A CA 1
ATOM 741 C C . ASP A 1 99 ? -16.597 10.862 0.656 1.00 75.44 99 ASP A C 1
ATOM 743 O O . ASP A 1 99 ? -16.526 10.074 -0.291 1.00 75.44 99 ASP A O 1
ATOM 747 N N . ASP A 1 100 ? -15.647 10.914 1.592 1.00 83.81 100 ASP A N 1
ATOM 748 C CA . ASP A 1 100 ? -14.494 10.011 1.575 1.00 83.81 100 ASP A CA 1
ATOM 749 C C . ASP A 1 100 ? -14.949 8.543 1.543 1.00 83.81 100 ASP A C 1
ATOM 751 O O . ASP A 1 100 ? -14.268 7.685 0.976 1.00 83.81 100 ASP A O 1
ATOM 755 N N . ARG A 1 101 ? -16.150 8.246 2.063 1.00 85.81 101 ARG A N 1
ATOM 756 C CA . ARG A 1 101 ? -16.783 6.932 1.932 1.00 85.81 101 ARG A CA 1
ATOM 757 C C . ARG A 1 101 ? -17.172 6.628 0.488 1.00 85.81 101 ARG A C 1
ATOM 759 O O . ARG A 1 101 ? -16.962 5.505 0.031 1.00 85.81 101 ARG A O 1
ATOM 766 N N . ALA A 1 102 ? -17.719 7.596 -0.242 1.00 84.25 102 ALA A N 1
ATOM 767 C CA . ALA A 1 102 ? -17.989 7.456 -1.669 1.00 84.25 102 ALA A CA 1
ATOM 768 C C . ALA A 1 102 ? -16.685 7.253 -2.454 1.00 84.25 102 ALA A C 1
ATOM 770 O O . ALA A 1 102 ? -16.621 6.342 -3.276 1.00 84.25 102 ALA A O 1
ATOM 771 N N . GLN A 1 103 ? -15.621 8.005 -2.157 1.00 84.00 103 GLN A N 1
ATOM 772 C CA . GLN A 1 103 ? -14.317 7.802 -2.798 1.00 84.00 103 GLN A CA 1
ATOM 773 C C . GLN A 1 103 ? -13.740 6.405 -2.502 1.00 84.00 103 GLN A C 1
ATOM 775 O O . GLN A 1 103 ? -13.217 5.740 -3.400 1.00 84.00 103 GLN A O 1
ATOM 780 N N . LEU A 1 104 ? -13.873 5.929 -1.261 1.00 89.25 104 LEU A N 1
ATOM 781 C CA . LEU A 1 104 ? -13.427 4.598 -0.855 1.00 89.25 104 LEU A CA 1
ATOM 782 C C . LEU A 1 104 ? -14.215 3.481 -1.561 1.00 89.25 104 LEU A C 1
ATOM 784 O O . LEU A 1 104 ? -13.611 2.524 -2.046 1.00 89.25 104 LEU A O 1
ATOM 788 N N . LEU A 1 105 ? -15.548 3.584 -1.623 1.00 89.62 105 LEU A N 1
ATOM 789 C CA . LEU A 1 105 ? -16.432 2.479 -2.025 1.00 89.62 105 LEU A CA 1
ATOM 790 C C . LEU A 1 105 ? -16.902 2.531 -3.484 1.00 89.62 105 LEU A C 1
ATOM 792 O O . LEU A 1 105 ? -17.037 1.483 -4.118 1.00 89.62 105 LEU A O 1
ATOM 796 N N . LEU A 1 106 ? -17.178 3.722 -4.015 1.00 81.69 106 LEU A N 1
ATOM 797 C CA . LEU A 1 106 ? -17.625 3.931 -5.400 1.00 81.69 106 LEU A CA 1
ATOM 798 C C . LEU A 1 106 ? -16.447 4.154 -6.350 1.00 81.69 106 LEU A C 1
ATOM 800 O O . LEU A 1 106 ? -16.566 3.916 -7.552 1.00 81.69 106 LEU A O 1
ATOM 804 N N . GLY A 1 107 ? -15.298 4.517 -5.786 1.00 77.12 107 GLY A N 1
ATOM 805 C CA . GLY A 1 107 ? -14.016 4.550 -6.461 1.00 77.12 107 GLY A CA 1
ATOM 806 C C . GLY A 1 107 ? -13.525 5.946 -6.802 1.00 77.12 107 GLY A C 1
ATOM 807 O O . GLY A 1 107 ? -14.134 6.964 -6.476 1.00 77.12 107 GLY A O 1
ATOM 808 N N . LEU A 1 108 ? -12.362 5.970 -7.447 1.00 72.56 108 LEU A N 1
ATOM 809 C CA . LEU A 1 108 ? -11.668 7.197 -7.821 1.00 72.56 108 LEU A CA 1
ATOM 810 C C . LEU A 1 108 ? -12.460 8.033 -8.840 1.00 72.56 108 LEU A C 1
ATOM 812 O O . LEU A 1 108 ? -13.193 7.499 -9.674 1.00 72.56 108 LEU A O 1
ATOM 816 N N . ASP A 1 109 ? -12.233 9.348 -8.811 1.00 78.38 109 ASP A N 1
ATOM 817 C CA . ASP A 1 109 ? -12.794 10.297 -9.776 1.00 78.38 109 ASP A CA 1
ATOM 818 C C . ASP A 1 109 ? -12.584 9.849 -11.243 1.00 78.38 109 ASP A C 1
ATOM 820 O O . ASP A 1 109 ? -11.547 9.293 -11.621 1.00 78.38 109 ASP A O 1
ATOM 824 N N . GLN A 1 110 ? -13.573 10.105 -12.106 1.00 74.88 110 GLN A N 1
ATOM 825 C CA . GLN A 1 110 ? -13.544 9.660 -13.505 1.00 74.88 110 GLN A CA 1
ATOM 826 C C . GLN A 1 110 ? -12.423 10.319 -14.319 1.00 74.88 110 GLN A C 1
ATOM 828 O O . GLN A 1 110 ? -11.845 9.675 -15.205 1.00 74.88 110 GLN A O 1
ATOM 833 N N . GLY A 1 111 ? -12.096 11.581 -14.029 1.00 77.19 111 GLY A N 1
ATOM 834 C CA . GLY A 1 111 ? -10.949 12.270 -14.615 1.00 77.19 111 GLY A CA 1
ATOM 835 C C . GLY A 1 111 ? -9.639 11.596 -14.215 1.00 77.19 111 GLY A C 1
ATOM 836 O O . GLY A 1 111 ? -8.768 11.362 -15.057 1.00 77.19 111 GLY A O 1
ATOM 837 N N . LEU A 1 112 ? -9.546 11.168 -12.960 1.00 77.25 112 LEU A N 1
ATOM 838 C CA . LEU A 1 112 ? -8.403 10.432 -12.436 1.00 77.25 112 LEU A CA 1
ATOM 839 C C . LEU A 1 112 ? -8.197 9.073 -13.098 1.00 77.25 112 LEU A C 1
ATOM 841 O O . LEU A 1 112 ? -7.101 8.751 -13.565 1.00 77.25 112 LEU A O 1
ATOM 845 N N . LEU A 1 113 ? -9.272 8.291 -13.202 1.00 77.69 113 LEU A N 1
ATOM 846 C CA . LEU A 1 113 ? -9.261 6.998 -13.881 1.00 77.69 113 LEU A CA 1
ATOM 847 C C . LEU A 1 113 ? -8.904 7.145 -15.364 1.00 77.69 113 LEU A C 1
ATOM 849 O O . LEU A 1 113 ? -8.282 6.257 -15.950 1.00 77.69 113 LEU A O 1
ATOM 853 N N . ARG A 1 114 ? -9.285 8.258 -16.004 1.00 82.75 114 ARG A N 1
ATOM 854 C CA . ARG A 1 114 ? -8.865 8.568 -17.377 1.00 82.75 114 ARG A CA 1
ATOM 855 C C . ARG A 1 114 ? -7.359 8.826 -17.450 1.00 82.75 114 ARG A C 1
ATOM 857 O O . ARG A 1 114 ? -6.684 8.153 -18.224 1.00 82.75 114 ARG A O 1
ATOM 864 N N . ALA A 1 115 ? -6.827 9.708 -16.605 1.00 82.56 115 ALA A N 1
ATOM 865 C CA . ALA A 1 115 ? -5.394 9.999 -16.561 1.00 82.56 115 ALA A CA 1
ATOM 866 C C . ALA A 1 115 ? -4.552 8.742 -16.265 1.00 82.56 115 ALA A C 1
ATOM 868 O O . ALA A 1 115 ? -3.491 8.542 -16.862 1.00 82.56 115 ALA A O 1
ATOM 869 N N . ARG A 1 116 ? -5.036 7.851 -15.389 1.00 83.38 116 ARG A N 1
ATOM 870 C CA . ARG A 1 116 ? -4.391 6.557 -15.128 1.00 83.38 116 ARG A CA 1
ATOM 871 C C . ARG A 1 116 ? -4.386 5.669 -16.369 1.00 83.38 116 ARG A C 1
ATOM 873 O O . ARG A 1 116 ? -3.321 5.193 -16.752 1.00 83.38 116 ARG A O 1
ATOM 880 N N . ARG A 1 117 ? -5.535 5.500 -17.033 1.00 85.19 117 ARG A N 1
ATOM 881 C CA . ARG A 1 117 ? -5.645 4.707 -18.271 1.00 85.19 117 ARG A CA 1
ATOM 882 C C . ARG A 1 117 ? -4.707 5.209 -19.365 1.00 85.19 117 ARG A C 1
ATOM 884 O O . ARG A 1 117 ? -4.086 4.400 -20.045 1.00 85.19 117 ARG A O 1
ATOM 891 N N . GLU A 1 118 ? -4.548 6.522 -19.499 1.00 88.75 118 GLU A N 1
ATOM 892 C CA . GLU A 1 118 ? -3.596 7.113 -20.443 1.00 88.75 118 GLU A CA 1
ATOM 893 C C . GLU A 1 118 ? -2.138 6.768 -20.101 1.00 88.75 118 GLU A C 1
ATOM 895 O O . GLU A 1 118 ? -1.362 6.419 -20.992 1.00 88.75 118 GLU A O 1
ATOM 900 N N . ARG A 1 119 ? -1.746 6.827 -18.819 1.00 87.38 119 ARG A N 1
ATOM 901 C CA . ARG A 1 119 ? -0.401 6.406 -18.382 1.00 87.38 119 ARG A CA 1
ATOM 902 C C . ARG A 1 119 ? -0.181 4.912 -18.598 1.00 87.38 119 ARG A C 1
ATOM 904 O O . ARG A 1 119 ? 0.859 4.520 -19.118 1.00 87.38 119 ARG A O 1
ATOM 911 N N . GLU A 1 120 ? -1.159 4.084 -18.245 1.00 87.12 120 GLU A N 1
ATOM 912 C CA . GLU A 1 120 ? -1.092 2.641 -18.475 1.00 87.12 120 GLU A CA 1
ATOM 913 C C . GLU A 1 120 ? -0.978 2.304 -19.961 1.00 87.12 120 GLU A C 1
ATOM 915 O O . GLU A 1 120 ? -0.217 1.409 -20.318 1.00 87.12 120 GLU A O 1
ATOM 920 N N . GLN A 1 121 ? -1.692 3.023 -20.832 1.00 90.44 121 GLN A N 1
ATOM 921 C CA . GLN A 1 121 ? -1.571 2.834 -22.273 1.00 90.44 121 GLN A CA 1
ATOM 922 C C . GLN A 1 121 ? -0.153 3.151 -22.751 1.00 90.44 121 GLN A C 1
ATOM 924 O O . GLN A 1 121 ? 0.451 2.329 -23.429 1.00 90.44 121 GLN A O 1
ATOM 929 N N . LYS A 1 122 ? 0.432 4.273 -22.311 1.00 90.88 122 LYS A N 1
ATOM 930 C CA . LYS A 1 122 ? 1.829 4.616 -22.633 1.00 90.88 122 LYS A CA 1
ATOM 931 C C . LYS A 1 122 ? 2.812 3.539 -22.166 1.00 90.88 122 LYS A C 1
ATOM 933 O O . LYS A 1 122 ? 3.748 3.210 -22.887 1.00 90.88 122 LYS A O 1
ATOM 938 N N . LEU A 1 123 ? 2.605 2.968 -20.977 1.00 87.81 123 LEU A N 1
ATOM 939 C CA . LEU A 1 123 ? 3.426 1.855 -20.490 1.00 87.81 123 LEU A CA 1
ATOM 940 C C . LEU A 1 123 ? 3.249 0.591 -21.337 1.00 87.81 123 LEU A C 1
ATOM 942 O O . LEU A 1 123 ? 4.240 -0.059 -21.667 1.00 87.81 123 LEU A O 1
ATOM 946 N N . ARG A 1 124 ? 2.009 0.261 -21.720 1.00 86.06 124 ARG A N 1
ATOM 947 C CA . ARG A 1 124 ? 1.720 -0.851 -22.634 1.00 86.06 124 ARG A CA 1
ATOM 948 C C . ARG A 1 124 ? 2.419 -0.654 -23.977 1.00 86.06 124 ARG A C 1
ATOM 950 O O . ARG A 1 124 ? 3.013 -1.604 -24.474 1.00 86.06 124 ARG A O 1
ATOM 957 N N . ASP A 1 125 ? 2.433 0.563 -24.510 1.00 90.25 125 ASP A N 1
ATOM 958 C CA . ASP A 1 125 ? 3.112 0.884 -25.768 1.00 90.25 125 ASP A CA 1
ATOM 959 C C . ASP A 1 125 ? 4.639 0.716 -25.649 1.00 90.25 125 ASP A C 1
ATOM 961 O O . ASP A 1 125 ? 5.273 0.129 -26.531 1.00 90.25 125 ASP A O 1
ATOM 965 N N . ILE A 1 126 ? 5.236 1.148 -24.529 1.00 86.75 126 ILE A N 1
ATOM 966 C CA . ILE A 1 126 ? 6.663 0.920 -24.235 1.00 86.75 126 ILE A CA 1
ATOM 967 C C . ILE A 1 126 ? 6.960 -0.582 -24.206 1.00 86.75 126 ILE A C 1
ATOM 969 O O . ILE A 1 126 ? 7.879 -1.032 -24.895 1.00 86.75 126 ILE A O 1
ATOM 973 N N . MET A 1 127 ? 6.170 -1.363 -23.463 1.00 81.44 127 MET A N 1
ATOM 974 C CA . MET A 1 127 ? 6.341 -2.816 -23.348 1.00 81.44 127 MET A CA 1
ATOM 975 C C . MET A 1 127 ? 6.150 -3.529 -24.690 1.00 81.44 127 MET A C 1
ATOM 977 O O . MET A 1 127 ? 6.976 -4.356 -25.060 1.00 81.44 127 MET A O 1
ATOM 981 N N . ALA A 1 128 ? 5.125 -3.169 -25.464 1.00 85.56 128 ALA A N 1
ATOM 982 C CA . ALA A 1 128 ? 4.886 -3.730 -26.792 1.00 85.56 128 ALA A CA 1
ATOM 983 C C . ALA A 1 128 ? 6.039 -3.421 -27.764 1.00 85.56 128 ALA A C 1
ATOM 985 O O . ALA A 1 128 ? 6.383 -4.240 -28.618 1.00 85.56 128 ALA A O 1
ATOM 986 N N . SER A 1 129 ? 6.679 -2.255 -27.624 1.00 89.38 129 SER A N 1
ATOM 987 C CA . SER A 1 129 ? 7.853 -1.895 -28.425 1.00 89.38 129 SER A CA 1
ATOM 988 C C . SER A 1 129 ? 9.136 -2.617 -27.991 1.00 89.38 129 SER A C 1
ATOM 990 O O . SER A 1 129 ? 10.052 -2.769 -28.806 1.00 89.38 129 SER A O 1
ATOM 992 N N . ALA A 1 130 ? 9.215 -3.063 -26.731 1.00 85.56 130 ALA A N 1
ATOM 993 C CA . ALA A 1 130 ? 10.425 -3.620 -26.131 1.00 85.56 130 ALA A CA 1
ATOM 994 C C . ALA A 1 130 ? 10.906 -4.869 -26.875 1.00 85.56 130 ALA A C 1
ATOM 996 O O . ALA A 1 130 ? 12.074 -4.936 -27.251 1.00 85.56 130 ALA A O 1
ATOM 997 N N . ASP A 1 131 ? 10.001 -5.799 -27.181 1.00 81.75 131 ASP A N 1
ATOM 998 C CA . ASP A 1 131 ? 10.319 -7.033 -27.906 1.00 81.75 131 ASP A CA 1
ATOM 999 C C . ASP A 1 131 ? 10.875 -6.758 -29.302 1.00 81.75 131 ASP A C 1
ATOM 1001 O O . ASP A 1 131 ? 11.868 -7.355 -29.723 1.00 81.75 131 ASP A O 1
ATOM 1005 N N . LYS A 1 132 ? 10.250 -5.830 -30.035 1.00 88.94 132 LYS A N 1
ATOM 1006 C CA . LYS A 1 132 ? 10.705 -5.442 -31.374 1.00 88.94 132 LYS A CA 1
ATOM 1007 C C . LYS A 1 132 ? 12.103 -4.825 -31.313 1.00 88.94 132 LYS A C 1
ATOM 1009 O O . LYS A 1 132 ? 12.957 -5.158 -32.133 1.00 88.94 132 LYS A O 1
ATOM 1014 N N . ARG A 1 133 ? 12.348 -3.953 -30.330 1.00 91.00 133 ARG A N 1
ATOM 1015 C CA . ARG A 1 133 ? 13.655 -3.320 -30.096 1.00 91.00 133 ARG A CA 1
ATOM 1016 C C . ARG A 1 133 ? 14.709 -4.348 -29.684 1.00 91.00 133 ARG A C 1
ATOM 1018 O O . ARG A 1 133 ? 15.822 -4.291 -30.192 1.00 91.00 133 ARG A O 1
ATOM 1025 N N . ALA A 1 134 ? 14.358 -5.309 -28.832 1.00 87.56 134 ALA A N 1
ATOM 1026 C CA . ALA A 1 134 ? 15.25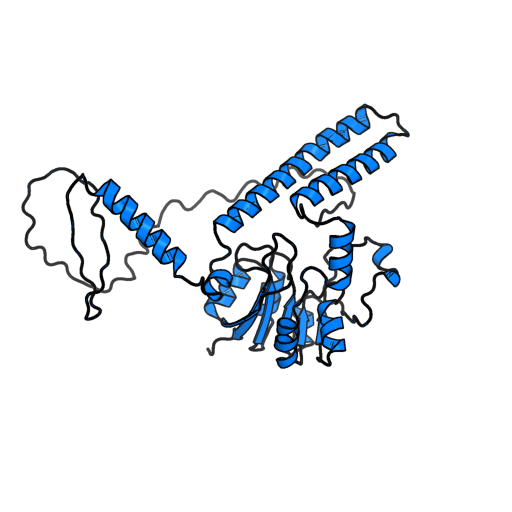9 -6.370 -28.392 1.00 87.56 134 ALA A CA 1
ATOM 1027 C C . ALA A 1 134 ? 15.673 -7.279 -29.557 1.00 87.56 134 ALA A C 1
ATOM 1029 O O . ALA A 1 134 ? 16.863 -7.525 -29.745 1.00 87.56 134 ALA A O 1
ATOM 1030 N N . ARG A 1 135 ? 14.720 -7.697 -30.403 1.00 87.56 135 ARG A N 1
ATOM 1031 C CA . ARG A 1 135 ? 15.016 -8.471 -31.624 1.00 87.56 135 ARG A CA 1
ATOM 1032 C C . ARG A 1 135 ? 15.925 -7.700 -32.580 1.00 87.56 135 ARG A C 1
ATOM 1034 O O . ARG A 1 135 ? 16.850 -8.283 -33.132 1.00 87.56 135 ARG A O 1
ATOM 1041 N N . ALA A 1 136 ? 15.697 -6.397 -32.748 1.00 88.62 136 ALA A N 1
ATOM 1042 C CA . ALA A 1 136 ? 16.549 -5.551 -33.583 1.00 88.62 136 ALA A CA 1
ATOM 1043 C C . ALA A 1 136 ? 17.981 -5.427 -33.032 1.00 88.62 136 ALA A C 1
ATOM 1045 O O . ALA A 1 136 ? 18.930 -5.455 -33.811 1.00 88.62 136 ALA A O 1
ATOM 1046 N N . VAL A 1 137 ? 18.148 -5.334 -31.707 1.00 88.56 137 VAL A N 1
ATOM 1047 C CA . VAL A 1 137 ? 19.470 -5.342 -31.059 1.00 88.56 137 VAL A CA 1
ATOM 1048 C C . VAL A 1 137 ? 20.209 -6.649 -31.348 1.00 88.56 137 VAL A C 1
ATOM 1050 O O . VAL A 1 137 ? 21.343 -6.606 -31.808 1.00 88.56 137 VAL A O 1
ATOM 1053 N N . VAL A 1 138 ? 19.558 -7.797 -31.148 1.00 86.62 138 VAL A N 1
ATOM 1054 C CA . VAL A 1 138 ? 20.174 -9.113 -31.403 1.00 86.62 138 VAL A CA 1
ATOM 1055 C C . VAL A 1 138 ? 20.511 -9.303 -32.884 1.00 86.62 138 VAL A C 1
ATOM 1057 O O . VAL A 1 138 ? 21.557 -9.843 -33.208 1.00 86.62 138 VAL A O 1
ATOM 1060 N N . ALA A 1 139 ? 19.663 -8.822 -33.797 1.00 86.25 139 ALA A N 1
ATOM 1061 C CA . ALA A 1 139 ? 19.899 -8.952 -35.236 1.00 86.25 139 ALA A CA 1
ATOM 1062 C C . ALA A 1 139 ? 21.057 -8.083 -35.766 1.00 86.25 139 ALA A C 1
ATOM 1064 O O . ALA A 1 139 ? 21.528 -8.313 -36.877 1.00 86.25 139 ALA A O 1
ATOM 1065 N N . THR A 1 140 ? 21.472 -7.054 -35.021 1.00 85.81 140 THR A N 1
ATOM 1066 C CA . THR A 1 140 ? 22.476 -6.071 -35.466 1.00 85.81 140 THR A CA 1
ATOM 1067 C C . THR A 1 140 ? 23.793 -6.156 -34.699 1.00 85.81 140 THR A C 1
ATOM 1069 O O . THR A 1 140 ? 24.807 -5.663 -35.192 1.00 85.81 140 THR A O 1
ATOM 1072 N N . ALA A 1 141 ? 23.801 -6.773 -33.518 1.00 79.75 141 ALA A N 1
ATOM 1073 C CA . ALA A 1 141 ? 24.991 -6.953 -32.701 1.00 79.75 141 ALA A CA 1
ATOM 1074 C C . ALA A 1 141 ? 25.666 -8.306 -32.986 1.00 79.75 141 ALA A C 1
ATOM 1076 O O . ALA A 1 141 ? 24.998 -9.312 -33.205 1.00 79.75 141 ALA A O 1
ATOM 1077 N N . GLY A 1 142 ? 27.003 -8.342 -32.966 1.00 73.44 142 GLY A N 1
ATOM 1078 C CA . GLY A 1 142 ? 27.747 -9.605 -33.015 1.00 73.44 142 GLY A CA 1
ATOM 1079 C C . GLY A 1 142 ? 27.526 -10.454 -31.753 1.00 73.44 142 GLY A C 1
ATOM 1080 O O . GLY A 1 142 ? 27.070 -9.942 -30.724 1.00 73.44 142 GLY A O 1
ATOM 1081 N N . ASP A 1 143 ? 27.900 -11.737 -31.808 1.00 66.62 143 ASP A N 1
ATOM 1082 C CA . ASP A 1 143 ? 27.636 -12.746 -30.760 1.00 66.62 143 ASP A CA 1
ATOM 1083 C C . ASP A 1 143 ? 28.214 -12.408 -29.360 1.00 66.62 143 ASP A C 1
ATOM 1085 O O . ASP A 1 143 ? 27.817 -13.018 -28.370 1.00 66.62 143 ASP A O 1
ATOM 1089 N N . GLY A 1 144 ? 29.091 -11.398 -29.234 1.00 64.56 144 GLY A N 1
ATOM 1090 C CA . GLY A 1 144 ? 29.599 -10.874 -27.951 1.00 64.56 144 GLY A CA 1
ATOM 1091 C C . GLY A 1 144 ? 29.001 -9.532 -27.487 1.00 64.56 144 GLY A C 1
ATOM 1092 O O . GLY A 1 144 ? 28.887 -9.295 -26.285 1.00 64.56 144 GLY A O 1
ATOM 1093 N N . ASP A 1 145 ? 28.559 -8.673 -28.411 1.00 76.56 145 ASP A N 1
ATOM 1094 C CA . ASP A 1 145 ? 28.067 -7.314 -28.105 1.00 76.56 145 ASP A CA 1
ATOM 1095 C C . ASP A 1 145 ? 26.567 -7.281 -27.778 1.00 76.56 145 ASP A C 1
ATOM 1097 O O . ASP A 1 145 ? 26.068 -6.345 -27.140 1.00 76.56 145 ASP A O 1
ATOM 1101 N N . SER A 1 146 ? 25.837 -8.329 -28.171 1.00 78.50 146 SER A N 1
ATOM 1102 C CA . SER A 1 146 ? 24.387 -8.442 -27.984 1.00 78.50 146 SER A CA 1
ATOM 1103 C C . SER A 1 146 ? 23.970 -8.325 -26.516 1.00 78.50 146 SER A C 1
ATOM 1105 O O . SER A 1 146 ? 23.001 -7.634 -26.200 1.00 78.50 146 SER A O 1
ATOM 1107 N N . ALA A 1 147 ? 24.720 -8.928 -25.590 1.00 80.75 147 ALA A N 1
ATOM 1108 C CA . ALA A 1 147 ? 24.397 -8.887 -24.163 1.00 80.75 147 ALA A CA 1
ATOM 1109 C C . ALA A 1 147 ? 24.506 -7.467 -23.579 1.00 80.75 147 ALA A C 1
ATOM 1111 O O . ALA A 1 147 ? 23.603 -7.001 -22.877 1.00 80.75 147 ALA A O 1
ATOM 1112 N N . GLN A 1 148 ? 25.583 -6.746 -23.899 1.00 83.50 148 GLN A N 1
ATOM 1113 C CA . GLN A 1 148 ? 25.778 -5.373 -23.431 1.00 83.50 148 GLN A CA 1
ATOM 1114 C C . GLN A 1 148 ? 24.759 -4.416 -24.062 1.00 83.50 148 GLN A C 1
ATOM 1116 O O . GLN A 1 148 ? 24.223 -3.534 -23.382 1.00 83.50 148 GLN A O 1
ATOM 1121 N N . ALA A 1 149 ? 24.431 -4.617 -25.338 1.00 83.88 149 ALA A N 1
ATOM 1122 C CA . ALA A 1 149 ? 23.407 -3.845 -26.025 1.00 83.88 149 ALA A CA 1
ATOM 1123 C C . ALA A 1 149 ? 22.000 -4.089 -25.440 1.00 83.88 149 ALA A C 1
ATOM 1125 O O . ALA A 1 149 ? 21.250 -3.131 -25.239 1.00 83.88 149 ALA A O 1
ATOM 1126 N N . LEU A 1 150 ? 21.661 -5.330 -25.073 1.00 83.81 150 LEU A N 1
ATOM 1127 C CA . LEU A 1 150 ? 20.406 -5.660 -24.387 1.00 83.81 150 LEU A CA 1
ATOM 1128 C C . LEU A 1 150 ? 20.333 -5.051 -22.980 1.00 83.81 150 LEU A C 1
ATOM 1130 O O . LEU A 1 150 ? 19.284 -4.532 -22.594 1.00 83.81 150 LEU A O 1
ATOM 1134 N N . LEU A 1 151 ? 21.438 -5.035 -22.226 1.00 83.81 151 LEU A N 1
ATOM 1135 C CA . LEU A 1 151 ? 21.504 -4.339 -20.934 1.00 83.81 151 LEU A CA 1
ATOM 1136 C C . LEU A 1 151 ? 21.261 -2.832 -21.086 1.00 83.81 151 LEU A C 1
ATOM 1138 O O . LEU A 1 151 ? 20.511 -2.241 -20.305 1.00 83.81 151 LEU A O 1
ATOM 1142 N N . LYS A 1 152 ? 21.842 -2.210 -22.118 1.00 86.94 152 LYS A N 1
ATOM 1143 C CA . LYS A 1 152 ? 21.614 -0.793 -22.431 1.00 86.94 152 LYS A CA 1
ATOM 1144 C C . LYS A 1 152 ? 20.161 -0.528 -22.828 1.00 86.94 152 LYS A C 1
ATOM 1146 O O . LYS A 1 152 ? 19.570 0.430 -22.333 1.00 86.94 152 LYS A O 1
ATOM 1151 N N . LEU A 1 153 ? 19.567 -1.382 -23.665 1.00 85.62 153 LEU A N 1
ATOM 1152 C CA . LEU A 1 153 ? 18.153 -1.290 -24.037 1.00 85.62 153 LEU A CA 1
ATOM 1153 C C . LEU A 1 153 ? 17.246 -1.413 -22.807 1.00 85.62 153 LEU A C 1
ATOM 1155 O O . LEU A 1 153 ? 16.327 -0.616 -22.638 1.00 85.62 153 LEU A O 1
ATOM 1159 N N . ARG A 1 154 ? 17.529 -2.364 -21.913 1.00 83.75 154 ARG A N 1
ATOM 1160 C CA . ARG A 1 154 ? 16.799 -2.508 -20.649 1.00 83.75 154 ARG A CA 1
ATOM 1161 C C . ARG A 1 154 ? 16.856 -1.222 -19.826 1.00 83.75 154 ARG A C 1
ATOM 1163 O O . ARG A 1 154 ? 15.820 -0.775 -19.345 1.00 83.75 154 ARG A O 1
ATOM 1170 N N . ALA A 1 155 ? 18.036 -0.618 -19.677 1.00 82.44 155 ALA A N 1
ATOM 1171 C CA . ALA A 1 155 ? 18.186 0.638 -18.943 1.00 82.44 155 ALA A CA 1
ATOM 1172 C C . ALA A 1 155 ? 17.368 1.779 -19.579 1.00 82.44 155 ALA A C 1
ATOM 1174 O O . ALA A 1 155 ? 16.714 2.535 -18.865 1.00 82.44 155 ALA A O 1
ATOM 1175 N N . GLN A 1 156 ? 17.337 1.859 -20.914 1.00 87.38 156 GLN A N 1
ATOM 1176 C CA . GLN A 1 156 ? 16.517 2.834 -21.642 1.00 87.38 156 GLN A CA 1
ATOM 1177 C C . GLN A 1 156 ? 15.017 2.623 -21.415 1.00 87.38 156 GLN A C 1
ATOM 1179 O O . GLN A 1 156 ? 14.314 3.583 -21.117 1.00 87.38 156 GLN A O 1
ATOM 1184 N N . LEU A 1 157 ? 14.531 1.382 -21.506 1.00 85.25 157 LEU A N 1
ATOM 1185 C CA . LEU A 1 157 ? 13.120 1.051 -21.278 1.00 85.25 157 LEU A CA 1
ATOM 1186 C C . LEU A 1 157 ? 12.682 1.377 -19.846 1.00 85.25 157 LEU A C 1
ATOM 1188 O O . LEU A 1 157 ? 11.592 1.905 -19.638 1.00 85.25 157 LEU A O 1
ATOM 1192 N N . VAL A 1 158 ? 13.541 1.099 -18.861 1.00 82.50 158 VAL A N 1
ATOM 1193 C CA . VAL A 1 158 ? 13.296 1.464 -17.458 1.00 82.50 158 VAL A CA 1
ATOM 1194 C C . VAL A 1 158 ? 13.181 2.980 -17.302 1.00 82.50 158 VAL A C 1
ATOM 1196 O O . VAL A 1 158 ? 12.274 3.447 -16.619 1.00 82.50 158 VAL A O 1
ATOM 1199 N N . GLU A 1 159 ? 14.053 3.749 -17.954 1.00 86.19 159 GLU A N 1
ATOM 1200 C CA . GLU A 1 159 ? 14.014 5.212 -17.903 1.00 86.19 159 GLU A CA 1
ATOM 1201 C C . GLU A 1 159 ? 12.787 5.796 -18.627 1.00 86.19 159 GLU A C 1
ATOM 1203 O O . GLU A 1 159 ? 12.146 6.728 -18.145 1.00 86.19 159 GLU A O 1
ATOM 1208 N N . GLU A 1 160 ? 12.404 5.225 -19.771 1.00 88.62 160 GLU A N 1
ATOM 1209 C CA . GLU A 1 160 ? 11.177 5.591 -20.485 1.00 88.62 160 GLU A CA 1
ATOM 1210 C C . GLU A 1 160 ? 9.933 5.346 -19.623 1.00 88.62 160 GLU A C 1
ATOM 1212 O O . GLU A 1 160 ? 9.105 6.247 -19.472 1.00 88.62 160 GLU A O 1
ATOM 1217 N N . ALA A 1 161 ? 9.828 4.166 -19.006 1.00 85.81 161 ALA A N 1
ATOM 1218 C CA . ALA A 1 161 ? 8.729 3.833 -18.104 1.00 85.81 161 ALA A CA 1
ATOM 1219 C C . ALA A 1 161 ? 8.708 4.744 -16.866 1.00 85.81 161 ALA A C 1
ATOM 1221 O O . ALA A 1 161 ? 7.641 5.178 -16.427 1.00 85.81 161 ALA A O 1
ATOM 1222 N N . HIS A 1 162 ? 9.882 5.077 -16.326 1.00 87.00 162 HIS A N 1
ATOM 1223 C CA . HIS A 1 162 ? 10.014 5.985 -15.195 1.00 87.00 162 HIS A CA 1
ATOM 1224 C C . HIS A 1 162 ? 9.452 7.379 -15.505 1.00 87.00 162 HIS A C 1
ATOM 1226 O O . HIS A 1 162 ? 8.615 7.866 -14.750 1.00 87.00 162 HIS A O 1
ATOM 1232 N N . ARG A 1 163 ? 9.812 7.978 -16.648 1.00 90.19 163 ARG A N 1
ATOM 1233 C CA . ARG A 1 163 ? 9.294 9.297 -17.058 1.00 90.19 163 ARG A CA 1
ATOM 1234 C C . ARG A 1 163 ? 7.778 9.329 -17.253 1.00 90.19 163 ARG A C 1
ATOM 1236 O O . ARG A 1 163 ? 7.165 10.376 -17.071 1.00 90.19 163 ARG A O 1
ATOM 1243 N N . VAL A 1 164 ? 7.165 8.203 -17.627 1.00 87.69 164 VAL A N 1
ATOM 1244 C CA . VAL A 1 164 ? 5.698 8.092 -17.722 1.00 87.69 164 VAL A CA 1
ATOM 1245 C C . VAL A 1 164 ? 5.055 8.094 -16.335 1.00 87.69 164 VAL A C 1
ATOM 1247 O O . VAL A 1 164 ? 4.014 8.724 -16.144 1.00 87.69 164 VAL A O 1
ATOM 1250 N N . MET A 1 165 ? 5.665 7.392 -15.380 1.00 84.38 165 MET A N 1
ATOM 1251 C CA . MET A 1 165 ? 5.120 7.228 -14.032 1.00 84.38 165 MET A CA 1
ATOM 1252 C C . MET A 1 165 ? 5.365 8.443 -13.139 1.00 84.38 165 MET A C 1
ATOM 1254 O O . MET A 1 165 ? 4.449 8.883 -12.452 1.00 84.38 165 MET A O 1
ATOM 1258 N N . TYR A 1 166 ? 6.579 8.991 -13.164 1.00 88.62 166 TYR A N 1
ATOM 1259 C CA . TYR A 1 166 ? 7.034 10.047 -12.263 1.00 88.62 166 TYR A CA 1
ATOM 1260 C C . TYR A 1 166 ? 7.723 11.164 -13.059 1.00 88.62 166 TYR A C 1
ATOM 1262 O O . TYR A 1 166 ? 8.930 11.353 -12.950 1.00 88.62 166 TYR A O 1
ATOM 1270 N N . PRO A 1 167 ? 6.975 11.926 -13.878 1.00 87.62 167 PRO A N 1
ATOM 1271 C CA . PRO A 1 167 ? 7.560 12.918 -14.785 1.00 87.62 167 PRO A CA 1
ATOM 1272 C C . PRO A 1 167 ? 8.305 14.055 -14.069 1.00 87.62 167 PRO A C 1
ATOM 1274 O O . PRO A 1 167 ? 9.107 14.742 -14.693 1.00 87.62 167 PRO A O 1
ATOM 1277 N N . SER A 1 168 ? 8.023 14.273 -12.783 1.00 90.81 168 SER A N 1
ATOM 1278 C CA . SER A 1 168 ? 8.588 15.354 -11.971 1.00 90.81 168 SER A CA 1
ATOM 1279 C C . SER A 1 168 ? 9.657 14.898 -10.975 1.00 90.81 168 SER A C 1
ATOM 1281 O O . SER A 1 168 ? 10.081 15.712 -10.163 1.00 90.81 168 SER A O 1
ATOM 1283 N N . LEU A 1 169 ? 10.041 13.619 -10.974 1.00 90.50 169 LEU A N 1
ATOM 1284 C CA . LEU A 1 169 ? 11.031 13.066 -10.047 1.00 90.50 169 LEU A CA 1
ATOM 1285 C C . LEU A 1 169 ? 12.090 12.286 -10.819 1.00 90.50 169 LEU A C 1
ATOM 1287 O O . LEU A 1 169 ? 11.832 11.779 -11.907 1.00 90.50 169 LEU A O 1
ATOM 1291 N N . THR A 1 170 ? 13.277 12.181 -10.240 1.00 92.88 170 THR A N 1
ATOM 1292 C CA . THR A 1 170 ? 14.352 11.287 -10.681 1.00 92.88 170 THR A CA 1
ATOM 1293 C C . THR A 1 170 ? 14.158 9.878 -10.118 1.00 92.88 170 THR A C 1
ATOM 1295 O O . THR A 1 170 ? 13.447 9.665 -9.129 1.00 92.88 170 THR A O 1
ATOM 1298 N N . ARG A 1 171 ? 14.824 8.888 -10.728 1.00 86.06 171 ARG A N 1
ATOM 1299 C CA . ARG A 1 171 ? 14.759 7.497 -10.259 1.00 86.06 171 ARG A CA 1
ATOM 1300 C C . ARG A 1 171 ? 15.330 7.366 -8.858 1.00 86.06 171 ARG A C 1
ATOM 1302 O O . ARG A 1 171 ? 14.773 6.655 -8.029 1.00 86.06 171 ARG A O 1
ATOM 1309 N N . GLU A 1 172 ? 16.419 8.074 -8.601 1.00 89.88 172 GLU A N 1
ATOM 1310 C CA . GLU A 1 172 ? 17.116 8.095 -7.327 1.00 89.88 172 GLU A CA 1
ATOM 1311 C C . GLU A 1 172 ? 16.216 8.649 -6.216 1.00 89.88 172 GLU A C 1
ATOM 1313 O O . GLU A 1 172 ? 16.165 8.066 -5.135 1.00 89.88 172 GLU A O 1
ATOM 1318 N N . GLU A 1 173 ? 15.447 9.709 -6.483 1.00 90.62 173 GLU A N 1
ATOM 1319 C CA . GLU A 1 173 ? 14.475 10.255 -5.525 1.00 90.62 173 GLU A CA 1
ATOM 1320 C C . GLU A 1 173 ? 13.355 9.257 -5.210 1.00 90.62 173 GLU A C 1
ATOM 1322 O O . GLU A 1 173 ? 13.019 9.049 -4.040 1.00 90.62 173 GLU A O 1
ATOM 1327 N N . VAL A 1 174 ? 12.793 8.600 -6.231 1.00 87.25 174 VAL A N 1
ATOM 1328 C CA . VAL A 1 174 ? 11.737 7.589 -6.050 1.00 87.25 174 VAL A CA 1
ATOM 1329 C C . VAL A 1 174 ? 12.268 6.371 -5.291 1.00 87.25 174 VAL A C 1
ATOM 1331 O O . VAL A 1 174 ? 11.614 5.889 -4.362 1.00 87.25 174 VAL A O 1
ATOM 1334 N N . ASP A 1 175 ? 13.454 5.882 -5.650 1.00 84.88 175 ASP A N 1
ATOM 1335 C CA . ASP A 1 175 ? 14.091 4.734 -5.007 1.00 84.88 175 ASP A CA 1
ATOM 1336 C C . ASP A 1 175 ? 14.454 5.052 -3.552 1.00 84.88 175 ASP A C 1
ATOM 1338 O O . ASP A 1 175 ? 14.180 4.244 -2.661 1.00 84.88 175 ASP A O 1
ATOM 1342 N N . GLN A 1 176 ? 15.001 6.241 -3.281 1.00 89.12 176 GLN A N 1
ATOM 1343 C CA . GLN A 1 176 ? 15.302 6.689 -1.923 1.00 89.12 176 GLN A CA 1
ATOM 1344 C C . GLN A 1 176 ? 14.029 6.797 -1.083 1.00 89.12 176 GLN A C 1
ATOM 1346 O O . GLN A 1 176 ? 13.987 6.297 0.040 1.00 89.12 176 GLN A O 1
ATOM 1351 N N . ARG A 1 177 ? 12.963 7.388 -1.633 1.00 91.06 177 ARG A N 1
ATOM 1352 C CA . ARG A 1 177 ? 11.675 7.480 -0.944 1.00 91.06 177 ARG A CA 1
ATOM 1353 C C . ARG A 1 177 ? 11.125 6.096 -0.609 1.00 91.06 177 ARG A C 1
ATOM 1355 O O . ARG A 1 177 ? 10.696 5.871 0.518 1.00 91.06 177 ARG A O 1
ATOM 1362 N N . ARG A 1 178 ? 11.168 5.158 -1.556 1.00 86.56 178 ARG A N 1
ATOM 1363 C CA . ARG A 1 178 ? 10.669 3.792 -1.346 1.00 86.56 178 ARG A CA 1
ATOM 1364 C C . ARG A 1 178 ? 11.479 3.004 -0.331 1.00 86.56 178 ARG A C 1
ATOM 1366 O O . ARG A 1 178 ? 10.906 2.208 0.403 1.00 86.56 178 ARG A O 1
ATOM 1373 N N . ARG A 1 179 ? 12.793 3.226 -0.271 1.00 86.31 179 ARG A N 1
ATOM 1374 C CA . ARG A 1 179 ? 13.646 2.639 0.771 1.00 86.31 179 ARG A CA 1
ATOM 1375 C C . ARG A 1 179 ? 13.231 3.119 2.155 1.00 86.31 179 ARG A C 1
ATOM 1377 O O . ARG A 1 179 ? 13.100 2.299 3.054 1.00 86.31 179 ARG A O 1
ATOM 1384 N N . THR A 1 180 ? 12.990 4.420 2.302 1.00 89.50 180 THR A N 1
ATOM 1385 C CA . THR A 1 180 ? 12.649 5.015 3.597 1.00 89.50 180 THR A CA 1
ATOM 1386 C C . THR A 1 180 ? 11.219 4.701 4.038 1.00 89.50 180 THR A C 1
ATOM 1388 O O . THR A 1 180 ? 10.996 4.409 5.206 1.00 89.50 180 THR A O 1
ATOM 1391 N N . PHE A 1 181 ? 10.251 4.761 3.122 1.00 92.38 181 PHE A N 1
ATOM 1392 C CA . PHE A 1 181 ? 8.825 4.789 3.475 1.00 92.38 181 PHE A CA 1
ATOM 1393 C C . PHE A 1 181 ? 8.009 3.613 2.921 1.00 92.38 181 PHE A C 1
ATOM 1395 O O . PHE A 1 181 ? 6.827 3.487 3.219 1.00 92.38 181 PHE A O 1
ATOM 1402 N N . GLY A 1 182 ? 8.600 2.746 2.099 1.00 90.69 182 GLY A N 1
ATOM 1403 C CA . GLY A 1 182 ? 7.861 1.691 1.409 1.00 90.69 182 GLY A CA 1
ATOM 1404 C C . GLY A 1 182 ? 7.066 2.238 0.218 1.00 90.69 182 GLY A C 1
ATOM 1405 O O . GLY A 1 182 ? 7.546 3.085 -0.532 1.00 90.69 182 GLY A O 1
ATOM 1406 N N . ASN A 1 183 ? 5.862 1.716 -0.027 1.00 89.62 183 ASN A N 1
ATOM 1407 C CA . ASN A 1 183 ? 5.042 2.161 -1.167 1.00 89.62 183 ASN A CA 1
ATOM 1408 C C . ASN A 1 183 ? 4.377 3.521 -0.964 1.00 89.62 183 ASN A C 1
ATOM 1410 O O . ASN A 1 183 ? 4.129 4.221 -1.942 1.00 89.62 183 ASN A O 1
ATOM 1414 N N . VAL A 1 184 ? 4.087 3.866 0.285 1.00 94.12 184 VAL A N 1
ATOM 1415 C CA . VAL A 1 184 ? 3.280 5.021 0.662 1.00 94.12 184 VAL A CA 1
ATOM 1416 C C . VAL A 1 184 ? 3.897 5.649 1.898 1.00 94.12 184 VAL A C 1
ATOM 1418 O O . VAL A 1 184 ? 4.205 4.954 2.868 1.00 94.12 184 VAL A O 1
ATOM 1421 N N . LYS A 1 185 ? 4.123 6.961 1.849 1.00 96.56 185 LYS A N 1
ATOM 1422 C CA . LYS A 1 185 ? 4.726 7.692 2.958 1.00 96.56 185 LYS A CA 1
ATOM 1423 C C . LYS A 1 185 ? 3.628 8.238 3.865 1.00 96.56 185 LYS A C 1
ATOM 1425 O O . LYS A 1 185 ? 2.656 8.833 3.411 1.00 96.56 185 LYS A O 1
ATOM 1430 N N . TRP A 1 186 ? 3.815 8.038 5.162 1.00 97.88 186 TRP A N 1
ATOM 1431 C CA . TRP A 1 186 ? 2.938 8.566 6.198 1.00 97.88 186 TRP A CA 1
ATOM 1432 C C . TRP A 1 186 ? 3.056 10.089 6.339 1.00 97.88 186 TRP A C 1
ATOM 1434 O O . TRP A 1 186 ? 4.092 10.696 6.053 1.00 97.88 186 TRP A O 1
ATOM 1444 N N . THR A 1 187 ? 1.997 10.699 6.863 1.00 98.44 187 THR A N 1
ATOM 1445 C CA . THR A 1 187 ? 2.042 12.022 7.496 1.00 98.44 187 THR A CA 1
ATOM 1446 C C . THR A 1 187 ? 2.135 11.863 9.012 1.00 98.44 187 THR A C 1
ATOM 1448 O O . THR A 1 187 ? 1.868 10.793 9.557 1.00 98.44 187 THR A O 1
ATOM 1451 N N . GLU A 1 188 ? 2.498 12.935 9.715 1.00 98.00 188 GLU A N 1
ATOM 1452 C CA . GLU A 1 188 ? 2.509 12.938 11.183 1.00 98.00 188 GLU A CA 1
ATOM 1453 C C . GLU A 1 188 ? 1.113 12.641 11.759 1.00 98.00 188 GLU A C 1
ATOM 1455 O O . GLU A 1 188 ? 0.983 11.835 12.676 1.00 98.00 188 GLU A O 1
ATOM 1460 N N . ALA A 1 189 ? 0.062 13.212 11.159 1.00 98.38 189 ALA A N 1
ATOM 1461 C CA . ALA A 1 189 ? -1.324 12.939 11.536 1.00 98.38 189 ALA A CA 1
ATOM 1462 C C . ALA A 1 189 ? -1.699 11.459 11.350 1.00 98.38 189 ALA A C 1
ATOM 1464 O O . ALA A 1 189 ? -2.370 10.883 12.204 1.00 98.38 189 ALA A O 1
ATOM 1465 N N . ALA A 1 190 ? -1.228 10.820 10.272 1.00 98.56 190 ALA A N 1
ATOM 1466 C CA . ALA A 1 190 ? -1.486 9.404 10.032 1.00 98.56 190 ALA A CA 1
ATOM 1467 C C . ALA A 1 190 ? -0.844 8.517 11.108 1.00 98.56 190 ALA A C 1
ATOM 1469 O O . ALA A 1 190 ? -1.505 7.624 11.632 1.00 98.56 190 ALA A O 1
ATOM 1470 N N . LEU A 1 191 ? 0.413 8.782 11.482 1.00 98.56 191 LEU A N 1
ATOM 1471 C CA . LEU A 1 191 ? 1.082 8.032 12.551 1.00 98.56 191 LEU A CA 1
ATOM 1472 C C . LEU A 1 191 ? 0.374 8.208 13.899 1.00 98.56 191 LEU A C 1
ATOM 1474 O O . LEU A 1 191 ? 0.097 7.220 14.574 1.00 98.56 191 LEU A O 1
ATOM 1478 N N . GLN A 1 192 ? 0.011 9.447 14.247 1.00 98.44 192 GLN A N 1
ATOM 1479 C CA . GLN A 1 192 ? -0.727 9.750 15.477 1.00 98.44 192 GLN A CA 1
ATOM 1480 C C . GLN A 1 192 ? -2.082 9.038 15.528 1.00 98.44 192 GLN A C 1
ATOM 1482 O O . GLN A 1 192 ? -2.474 8.534 16.581 1.00 98.44 192 GLN A O 1
ATOM 1487 N N . LEU A 1 193 ? -2.802 8.976 14.402 1.00 98.50 193 LEU A N 1
ATOM 1488 C CA . LEU A 1 193 ? -4.060 8.241 14.331 1.00 98.50 193 LEU A CA 1
ATOM 1489 C C . LEU A 1 193 ? -3.829 6.744 14.558 1.00 98.50 193 LEU A C 1
ATOM 1491 O O . LEU A 1 193 ? -4.494 6.157 15.404 1.00 98.50 193 LEU A O 1
ATOM 1495 N N . VAL A 1 194 ? -2.868 6.141 13.853 1.00 98.62 194 VAL A N 1
ATOM 1496 C CA . VAL A 1 194 ? -2.567 4.702 13.950 1.00 98.62 194 VAL A CA 1
ATOM 1497 C C . VAL A 1 194 ? -2.123 4.308 15.366 1.00 98.62 194 VAL A C 1
ATOM 1499 O O . VAL A 1 194 ? -2.588 3.301 15.898 1.00 98.62 194 VAL A O 1
ATOM 1502 N N . GLU A 1 195 ? -1.290 5.122 16.017 1.00 98.06 195 GLU A N 1
ATOM 1503 C CA . GLU A 1 195 ? -0.802 4.904 17.389 1.00 98.06 195 GLU A CA 1
ATOM 1504 C C . GLU A 1 195 ? -1.909 4.763 18.426 1.00 98.06 195 GLU A C 1
ATOM 1506 O O . GLU A 1 195 ? -1.815 3.919 19.321 1.00 98.06 195 GLU A O 1
ATOM 1511 N N . ARG A 1 196 ? -2.984 5.547 18.290 1.00 98.19 196 ARG A N 1
ATOM 1512 C CA . ARG A 1 196 ? -4.134 5.516 19.207 1.00 98.19 196 ARG A CA 1
ATOM 1513 C C . ARG A 1 196 ? -4.831 4.156 19.250 1.00 98.19 196 ARG A C 1
ATOM 1515 O O . ARG A 1 196 ? -5.553 3.891 20.206 1.00 98.19 196 ARG A O 1
ATOM 1522 N N . PHE A 1 197 ? -4.618 3.313 18.241 1.00 98.38 197 PHE A N 1
ATOM 1523 C CA . PHE A 1 197 ? -5.221 1.987 18.127 1.00 98.38 197 PHE A CA 1
ATOM 1524 C C . PHE A 1 197 ? -4.240 0.838 18.396 1.00 98.38 197 PHE A C 1
ATOM 1526 O O . PHE A 1 197 ? -4.559 -0.321 18.119 1.00 98.38 197 PHE A O 1
ATOM 1533 N N . SER A 1 198 ? -3.063 1.134 18.955 1.00 97.50 198 SER A N 1
ATOM 1534 C CA . SER A 1 198 ? -2.165 0.121 19.515 1.00 97.50 198 SER A CA 1
ATOM 1535 C C . SER A 1 198 ? -2.875 -0.696 20.615 1.00 97.50 198 SER A C 1
ATOM 1537 O O . SER A 1 198 ? -3.551 -0.101 21.455 1.00 97.50 198 SER A O 1
ATOM 1539 N N . PRO A 1 199 ? -2.717 -2.036 20.672 1.00 98.56 199 PRO A N 1
ATOM 1540 C CA . PRO A 1 199 ? -1.785 -2.861 19.897 1.00 98.56 199 PRO A CA 1
ATOM 1541 C C . PRO A 1 199 ? -2.272 -3.202 18.477 1.00 98.56 199 PRO A C 1
ATOM 1543 O O . PRO A 1 199 ? -3.443 -3.500 18.250 1.00 98.56 199 PRO A O 1
ATOM 1546 N N . LEU A 1 200 ? -1.335 -3.224 17.527 1.00 98.69 200 LEU A N 1
ATOM 1547 C CA . LEU A 1 200 ? -1.564 -3.379 16.087 1.00 98.69 200 LEU A CA 1
ATOM 1548 C C . LEU A 1 200 ? -1.046 -4.725 15.562 1.00 98.69 200 LEU A C 1
ATOM 1550 O O . LEU A 1 200 ? -0.045 -5.267 16.053 1.00 98.69 200 LEU A O 1
ATOM 1554 N N . VAL A 1 201 ? -1.710 -5.228 14.520 1.00 98.69 201 VAL A N 1
ATOM 1555 C CA . VAL A 1 201 ? -1.187 -6.245 13.604 1.00 98.69 201 VAL A CA 1
ATOM 1556 C C . VAL A 1 201 ? -1.148 -5.691 12.183 1.00 98.69 201 VAL A C 1
ATOM 1558 O O . VAL A 1 201 ? -2.187 -5.350 11.625 1.00 98.69 201 VAL A O 1
ATOM 1561 N N . GLU A 1 202 ? 0.047 -5.605 11.603 1.00 98.69 202 GLU A N 1
ATOM 1562 C CA . GLU A 1 202 ? 0.246 -5.244 10.197 1.00 98.69 202 GLU A CA 1
ATOM 1563 C C . GLU A 1 202 ? 0.360 -6.520 9.355 1.00 98.69 202 GLU A C 1
ATOM 1565 O O . GLU A 1 202 ? 1.204 -7.372 9.635 1.00 98.69 202 GLU A O 1
ATOM 1570 N N . VAL A 1 203 ? -0.484 -6.670 8.332 1.00 98.38 203 VAL A N 1
ATOM 1571 C CA . VAL A 1 203 ? -0.441 -7.819 7.409 1.00 98.38 203 VAL A CA 1
ATOM 1572 C C . VAL A 1 203 ? -0.115 -7.340 5.998 1.00 98.38 203 VAL A C 1
ATOM 1574 O O . VAL A 1 203 ? -0.780 -6.442 5.482 1.00 98.38 203 VAL A O 1
ATOM 1577 N N . GLY A 1 204 ? 0.878 -7.969 5.365 1.00 96.06 204 GLY A N 1
ATOM 1578 C CA . GLY A 1 204 ? 1.460 -7.502 4.104 1.00 96.06 204 GLY A CA 1
ATOM 1579 C C . GLY A 1 204 ? 2.460 -6.363 4.319 1.00 96.06 204 GLY A C 1
ATOM 1580 O O . GLY A 1 204 ? 2.484 -5.410 3.545 1.00 96.06 204 GLY A O 1
ATOM 1581 N N . ALA A 1 205 ? 3.238 -6.430 5.405 1.00 95.44 205 ALA A N 1
ATOM 1582 C CA . ALA A 1 205 ? 4.125 -5.355 5.852 1.00 95.44 205 ALA A CA 1
ATOM 1583 C C . ALA A 1 205 ? 5.357 -5.133 4.949 1.00 95.44 205 ALA A C 1
ATOM 1585 O O . ALA A 1 205 ? 6.107 -4.169 5.133 1.00 95.44 205 ALA A O 1
ATOM 1586 N N . GLY A 1 206 ? 5.612 -6.023 3.986 1.00 91.75 206 GLY A N 1
ATOM 1587 C CA . GLY A 1 206 ? 6.797 -6.004 3.141 1.00 91.75 206 GLY A CA 1
ATOM 1588 C C . GLY A 1 206 ? 8.083 -6.051 3.965 1.00 91.75 206 GLY A C 1
ATOM 1589 O O . GLY A 1 206 ? 8.356 -7.021 4.663 1.00 91.75 206 GLY A O 1
ATOM 1590 N N . GLU A 1 207 ? 8.871 -4.978 3.883 1.00 89.88 207 GLU A N 1
ATOM 1591 C CA . GLU A 1 207 ? 10.140 -4.837 4.615 1.00 89.88 207 GLU A CA 1
ATOM 1592 C C . GLU A 1 207 ? 9.963 -4.132 5.978 1.00 89.88 207 GLU A C 1
ATOM 1594 O O . GLU A 1 207 ? 10.946 -3.876 6.670 1.00 89.88 207 GLU A O 1
ATOM 1599 N N . GLY A 1 208 ? 8.731 -3.774 6.367 1.00 93.50 208 GLY A N 1
ATOM 1600 C CA . GLY A 1 208 ? 8.412 -3.260 7.702 1.00 93.50 208 GLY A CA 1
ATOM 1601 C C . GLY A 1 208 ? 8.683 -1.771 7.926 1.00 93.50 208 GLY A C 1
ATOM 1602 O O . GLY A 1 208 ? 8.933 -1.372 9.062 1.00 93.50 208 GLY A O 1
ATOM 1603 N N . GLN A 1 209 ? 8.642 -0.923 6.890 1.00 95.06 209 GLN A N 1
ATOM 1604 C CA . GLN A 1 209 ? 8.865 0.526 7.048 1.00 95.06 209 GLN A CA 1
ATOM 1605 C C . GLN A 1 209 ? 7.876 1.176 8.026 1.00 95.06 209 GLN A C 1
ATOM 1607 O O . GLN A 1 209 ? 8.298 1.907 8.924 1.00 95.06 209 GLN A O 1
ATOM 1612 N N . TRP A 1 210 ? 6.578 0.894 7.877 1.00 97.56 210 TRP A N 1
ATOM 1613 C CA . TRP A 1 210 ? 5.539 1.431 8.761 1.00 97.56 210 TRP A CA 1
ATOM 1614 C C . TRP A 1 210 ? 5.650 0.849 10.172 1.00 97.56 210 TRP A C 1
ATOM 1616 O O . TRP A 1 210 ? 5.722 1.617 11.131 1.00 97.56 210 TRP A O 1
ATOM 1626 N N . GLN A 1 211 ? 5.769 -0.477 10.316 1.00 97.06 211 GLN A N 1
ATOM 1627 C CA . GLN A 1 211 ? 6.030 -1.111 11.613 1.00 97.06 211 GLN A CA 1
ATOM 1628 C C . GLN A 1 211 ? 7.247 -0.518 12.331 1.00 97.06 211 GLN A C 1
ATOM 1630 O O . GLN A 1 211 ? 7.187 -0.277 13.539 1.00 97.06 211 GLN A O 1
ATOM 1635 N N . SER A 1 212 ? 8.355 -0.300 11.626 1.00 96.50 212 SER A N 1
ATOM 1636 C CA . SER A 1 212 ? 9.578 0.233 12.222 1.00 96.50 212 SER A CA 1
ATOM 1637 C C . SER A 1 212 ? 9.372 1.647 12.763 1.00 96.50 212 SER A C 1
ATOM 1639 O O . SER A 1 212 ? 9.787 1.943 13.885 1.00 96.50 212 SER A O 1
ATOM 1641 N N . GLU A 1 213 ? 8.711 2.519 11.998 1.00 97.38 213 GLU A N 1
ATOM 1642 C CA . GLU A 1 213 ? 8.430 3.885 12.443 1.00 97.38 213 GLU A CA 1
ATOM 1643 C C . GLU A 1 213 ? 7.429 3.917 13.604 1.00 97.38 213 GLU A C 1
ATOM 1645 O O . GLU A 1 213 ? 7.667 4.600 14.598 1.00 97.38 213 GLU A O 1
ATOM 1650 N N . LEU A 1 214 ? 6.352 3.135 13.534 1.00 98.06 214 LEU A N 1
ATOM 1651 C CA . LEU A 1 214 ? 5.358 3.052 14.608 1.00 98.06 214 LEU A CA 1
ATOM 1652 C C . LEU A 1 214 ? 5.975 2.520 15.912 1.00 98.06 214 LEU A C 1
ATOM 1654 O O . LEU A 1 214 ? 5.732 3.074 16.985 1.00 98.06 214 LEU A O 1
ATOM 1658 N N . ARG A 1 215 ? 6.849 1.503 15.841 1.00 97.12 215 ARG A N 1
ATOM 1659 C CA . ARG A 1 215 ? 7.586 1.014 17.021 1.00 97.12 215 ARG A CA 1
ATOM 1660 C C . ARG A 1 215 ? 8.532 2.066 17.589 1.00 97.12 215 ARG A C 1
ATOM 1662 O O . ARG A 1 215 ? 8.610 2.206 18.807 1.00 97.12 215 ARG A O 1
ATOM 1669 N N . ARG A 1 216 ? 9.223 2.838 16.739 1.00 96.62 216 ARG A N 1
ATOM 1670 C CA . ARG A 1 216 ? 10.086 3.953 17.181 1.00 96.62 216 ARG A CA 1
ATOM 1671 C C . ARG A 1 216 ? 9.308 4.988 17.998 1.00 96.62 216 ARG A C 1
ATOM 1673 O O . ARG A 1 216 ? 9.883 5.646 18.861 1.00 96.62 216 ARG A O 1
ATOM 1680 N N . ARG A 1 217 ? 8.008 5.106 17.735 1.00 96.62 217 ARG A N 1
ATOM 1681 C CA . ARG A 1 217 ? 7.078 6.018 18.408 1.00 96.62 217 ARG A CA 1
ATOM 1682 C C . ARG A 1 217 ? 6.367 5.387 19.610 1.00 96.62 217 ARG A C 1
ATOM 1684 O O . ARG A 1 217 ? 5.601 6.058 20.289 1.00 96.62 217 ARG A O 1
ATOM 1691 N N . GLY A 1 218 ? 6.678 4.129 19.924 1.00 97.19 218 GLY A N 1
ATOM 1692 C CA . GLY A 1 218 ? 6.184 3.423 21.105 1.00 97.19 218 GLY A CA 1
ATOM 1693 C C . GLY A 1 218 ? 4.922 2.591 20.879 1.00 97.19 218 GLY A C 1
ATOM 1694 O O . GLY A 1 218 ? 4.406 2.032 21.845 1.00 97.19 218 GLY A O 1
ATOM 1695 N N . ALA A 1 219 ? 4.427 2.469 19.643 1.00 97.94 219 ALA A N 1
ATOM 1696 C CA . ALA A 1 219 ? 3.308 1.580 19.345 1.00 97.94 219 ALA A CA 1
ATOM 1697 C C . ALA A 1 219 ? 3.725 0.101 19.440 1.00 97.94 219 ALA A C 1
ATOM 1699 O O . ALA A 1 219 ? 4.801 -0.294 18.980 1.00 97.94 219 ALA A O 1
ATOM 1700 N N . ASP A 1 220 ? 2.842 -0.739 19.981 1.00 98.25 220 ASP A N 1
ATOM 1701 C CA . ASP A 1 220 ? 2.994 -2.193 19.954 1.00 98.25 220 ASP A CA 1
ATOM 1702 C C . ASP A 1 220 ? 2.491 -2.723 18.606 1.00 98.25 220 ASP A C 1
ATOM 1704 O O . ASP A 1 220 ? 1.287 -2.865 18.391 1.00 98.25 220 ASP A O 1
ATOM 1708 N N . VAL A 1 221 ? 3.419 -3.028 17.696 1.00 98.25 221 VAL A N 1
ATOM 1709 C CA . VAL A 1 221 ? 3.112 -3.538 16.352 1.00 98.25 221 VAL A CA 1
ATOM 1710 C C . VAL A 1 221 ? 3.751 -4.904 16.135 1.00 98.25 221 VAL A C 1
ATOM 1712 O O . VAL A 1 221 ? 4.975 -5.052 16.213 1.00 98.25 221 VAL A O 1
ATOM 1715 N N . THR A 1 222 ? 2.929 -5.896 15.793 1.00 97.94 222 THR A N 1
ATOM 1716 C CA . THR A 1 222 ? 3.393 -7.165 15.208 1.00 97.94 222 THR A CA 1
ATOM 1717 C C . THR A 1 222 ? 3.150 -7.124 13.703 1.00 97.94 222 THR A C 1
ATOM 1719 O O . THR A 1 222 ? 2.031 -6.839 13.290 1.00 97.94 222 THR A O 1
ATOM 1722 N N . ALA A 1 223 ? 4.168 -7.393 12.889 1.00 98.06 223 ALA A N 1
ATOM 1723 C CA . ALA A 1 223 ? 4.068 -7.313 11.435 1.00 98.06 223 ALA A CA 1
ATOM 1724 C C . ALA A 1 223 ? 4.315 -8.668 10.771 1.00 98.06 223 ALA A C 1
ATOM 1726 O O . ALA A 1 223 ? 5.180 -9.430 11.212 1.00 98.06 223 ALA A O 1
ATOM 1727 N N . PHE A 1 224 ? 3.572 -8.938 9.699 1.00 97.62 224 PHE A N 1
ATOM 1728 C CA . PHE A 1 224 ? 3.685 -10.155 8.905 1.00 97.62 224 PHE A CA 1
ATOM 1729 C C . PHE A 1 224 ? 3.708 -9.870 7.407 1.00 97.62 224 PHE A C 1
ATOM 1731 O O . PHE A 1 224 ? 3.011 -8.974 6.928 1.00 97.62 224 PHE A O 1
ATOM 1738 N N . ASP A 1 225 ? 4.459 -10.677 6.666 1.00 95.31 225 ASP A N 1
ATOM 1739 C CA . ASP A 1 225 ? 4.471 -10.692 5.203 1.00 95.31 225 ASP A CA 1
ATOM 1740 C C . ASP A 1 225 ? 4.672 -12.129 4.702 1.00 95.31 225 ASP A C 1
ATOM 1742 O O . ASP A 1 225 ? 5.311 -12.941 5.372 1.00 95.31 225 ASP A O 1
ATOM 1746 N N . ASP A 1 226 ? 4.114 -12.478 3.543 1.00 90.75 226 ASP A N 1
ATOM 1747 C CA . ASP A 1 226 ? 4.272 -13.823 2.975 1.00 90.75 226 ASP A CA 1
ATOM 1748 C C . ASP A 1 226 ? 5.507 -13.946 2.067 1.00 90.75 226 ASP A C 1
ATOM 1750 O O . ASP A 1 226 ? 5.862 -15.053 1.656 1.00 90.75 226 ASP A O 1
ATOM 1754 N N . HIS A 1 227 ? 6.174 -12.822 1.772 1.00 85.81 227 HIS A N 1
ATOM 1755 C CA . HIS A 1 227 ? 7.315 -12.691 0.868 1.00 85.81 227 HIS A CA 1
ATOM 1756 C C . HIS A 1 227 ? 7.075 -13.286 -0.530 1.00 85.81 227 HIS A C 1
ATOM 1758 O O . HIS A 1 227 ? 8.020 -13.591 -1.258 1.00 85.81 227 HIS A O 1
ATOM 1764 N N . SER A 1 228 ? 5.808 -13.422 -0.940 1.00 80.06 228 SER A N 1
ATOM 1765 C CA . SER A 1 228 ? 5.426 -13.909 -2.273 1.00 80.06 228 SER A CA 1
ATOM 1766 C C . SER A 1 228 ? 5.773 -12.907 -3.377 1.00 80.06 228 SER A C 1
ATOM 1768 O O . SER A 1 228 ? 5.965 -13.262 -4.541 1.00 80.06 228 SER A O 1
ATOM 1770 N N . SER A 1 229 ? 5.881 -11.633 -3.003 1.00 69.12 229 SER A N 1
ATOM 1771 C CA . SER A 1 229 ? 6.327 -10.556 -3.872 1.00 69.12 229 SER A CA 1
ATOM 1772 C C . SER A 1 229 ? 7.851 -10.605 -4.047 1.00 69.12 229 SER A C 1
ATOM 1774 O O . SER A 1 229 ? 8.562 -10.497 -3.048 1.00 69.12 229 SER A O 1
ATOM 1776 N N . PRO A 1 230 ? 8.398 -10.694 -5.279 1.00 58.31 230 PRO A N 1
ATOM 1777 C CA . PRO A 1 230 ? 9.842 -10.622 -5.482 1.00 58.31 230 PRO A CA 1
ATOM 1778 C C . PRO A 1 230 ? 10.437 -9.362 -4.847 1.00 58.31 230 PRO A C 1
ATOM 1780 O O . PRO A 1 230 ? 9.900 -8.258 -4.997 1.00 58.31 230 PRO A O 1
ATOM 1783 N N . SER A 1 231 ? 11.569 -9.536 -4.156 1.00 58.22 231 SER A N 1
ATOM 1784 C CA . SER A 1 231 ? 12.244 -8.431 -3.480 1.00 58.22 231 SER A CA 1
ATOM 1785 C C . SER A 1 231 ? 12.572 -7.305 -4.460 1.00 58.22 231 SER A C 1
ATOM 1787 O O . SER A 1 231 ? 13.139 -7.517 -5.537 1.00 58.22 231 SER A O 1
ATOM 1789 N N . ARG A 1 232 ? 12.263 -6.071 -4.052 1.00 54.84 232 ARG A N 1
ATOM 1790 C CA . ARG A 1 232 ? 12.462 -4.859 -4.864 1.00 54.84 232 ARG A CA 1
ATOM 1791 C C . ARG A 1 232 ? 13.929 -4.565 -5.159 1.00 54.84 232 ARG A C 1
ATOM 1793 O O . ARG A 1 232 ? 14.212 -3.825 -6.098 1.00 54.84 232 ARG A O 1
ATOM 1800 N N . PHE A 1 233 ? 14.847 -5.139 -4.382 1.00 53.19 233 PHE A N 1
ATOM 1801 C CA . PHE A 1 233 ? 16.293 -4.967 -4.546 1.00 53.19 233 PHE A CA 1
ATOM 1802 C C . PHE A 1 233 ? 16.980 -6.228 -5.114 1.00 53.19 233 PHE A C 1
ATOM 1804 O O . PHE A 1 233 ? 18.210 -6.295 -5.158 1.00 53.19 233 PHE A O 1
ATOM 1811 N N . GLY A 1 234 ? 16.194 -7.200 -5.602 1.00 46.03 234 GLY A N 1
ATOM 1812 C CA . GLY A 1 234 ? 16.662 -8.483 -6.139 1.00 46.03 234 GLY A CA 1
ATOM 1813 C C . GLY A 1 234 ? 17.134 -9.461 -5.056 1.00 46.03 234 GLY A C 1
ATOM 1814 O O . GLY A 1 234 ? 17.085 -9.155 -3.869 1.00 46.03 234 GLY A O 1
ATOM 1815 N N . GLU A 1 235 ? 17.653 -10.629 -5.456 1.00 41.38 235 GLU A N 1
ATOM 1816 C CA . GLU A 1 235 ? 18.184 -11.665 -4.538 1.00 41.38 235 GLU A CA 1
ATOM 1817 C C . GLU A 1 235 ? 19.259 -11.139 -3.563 1.00 41.38 235 GLU A C 1
ATOM 1819 O O . GLU A 1 235 ? 19.472 -11.699 -2.491 1.00 41.38 235 GLU A O 1
ATOM 1824 N N . LYS A 1 236 ? 19.912 -10.012 -3.885 1.00 38.50 236 LYS A N 1
ATOM 1825 C CA . LYS A 1 236 ? 20.906 -9.353 -3.019 1.00 38.50 236 LYS A CA 1
ATOM 1826 C C . LYS A 1 236 ? 20.300 -8.551 -1.855 1.00 38.50 236 LYS A C 1
ATOM 1828 O O . LYS A 1 236 ? 21.060 -8.037 -1.030 1.00 38.50 236 LYS A O 1
ATOM 1833 N N . ALA A 1 237 ? 18.974 -8.459 -1.749 1.00 43.47 237 ALA A N 1
ATOM 1834 C CA . ALA A 1 237 ? 18.283 -7.859 -0.605 1.00 43.47 237 ALA A CA 1
ATOM 1835 C C . ALA A 1 237 ? 18.467 -8.649 0.699 1.00 43.47 237 ALA A C 1
ATOM 1837 O O . ALA A 1 237 ? 18.373 -8.067 1.771 1.00 43.47 237 ALA A O 1
ATOM 1838 N N . AL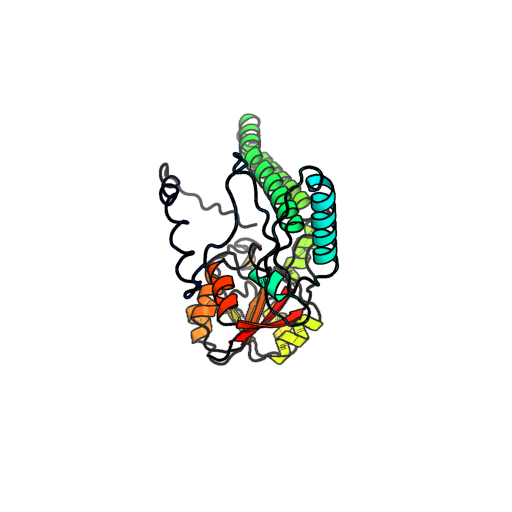A A 1 238 ? 18.843 -9.932 0.614 1.00 39.62 238 ALA A N 1
ATOM 1839 C CA . ALA A 1 238 ? 19.272 -10.714 1.775 1.00 39.62 238 ALA A CA 1
ATOM 1840 C C . ALA A 1 238 ? 20.561 -10.166 2.433 1.00 39.62 238 ALA A C 1
ATOM 1842 O O . ALA A 1 238 ? 20.971 -10.636 3.493 1.00 39.62 238 ALA A O 1
ATOM 1843 N N . SER A 1 239 ? 21.225 -9.172 1.823 1.00 41.47 239 SER A N 1
ATOM 1844 C CA . SER A 1 239 ? 22.294 -8.429 2.485 1.00 41.47 239 SER A CA 1
ATOM 1845 C C . SER A 1 239 ? 21.716 -7.369 3.430 1.00 41.47 239 SER A C 1
ATOM 1847 O O . SER A 1 239 ? 20.922 -6.520 3.031 1.00 41.47 239 SER A O 1
ATOM 1849 N N . SER A 1 240 ? 22.196 -7.367 4.677 1.00 49.97 240 SER A N 1
ATOM 1850 C CA . SER A 1 240 ? 21.820 -6.460 5.780 1.00 49.97 240 SER A CA 1
ATOM 1851 C C . SER A 1 240 ? 21.834 -4.956 5.463 1.00 49.97 240 SER A C 1
ATOM 1853 O O . SER A 1 240 ? 21.355 -4.159 6.261 1.00 49.97 240 SER A O 1
ATOM 1855 N N . ARG A 1 241 ? 22.366 -4.541 4.307 1.00 43.69 241 ARG A N 1
ATOM 1856 C CA . ARG A 1 241 ? 22.436 -3.136 3.879 1.00 43.69 241 ARG A CA 1
ATOM 1857 C C . ARG A 1 241 ? 21.096 -2.550 3.434 1.00 43.69 241 ARG A C 1
ATOM 1859 O O . ARG A 1 241 ? 21.003 -1.332 3.326 1.00 43.69 241 ARG A O 1
ATOM 1866 N N . PHE A 1 242 ? 20.102 -3.386 3.135 1.00 52.50 242 PHE A N 1
ATOM 1867 C CA . PHE A 1 242 ? 18.764 -2.940 2.721 1.00 52.50 242 PHE A CA 1
ATOM 1868 C C . PHE A 1 242 ? 17.681 -3.227 3.764 1.00 52.50 242 PHE A C 1
ATOM 1870 O O . PHE A 1 242 ? 16.532 -2.851 3.550 1.00 52.50 242 PHE A O 1
ATOM 1877 N N . ALA A 1 243 ? 18.047 -3.855 4.886 1.00 62.31 243 ALA A N 1
ATOM 1878 C CA . ALA A 1 243 ? 17.128 -4.109 5.983 1.00 62.31 243 ALA A CA 1
ATOM 1879 C C . ALA A 1 243 ? 16.708 -2.783 6.628 1.00 62.31 243 ALA A C 1
ATOM 1881 O O . ALA A 1 243 ? 17.544 -1.931 6.944 1.00 62.31 243 ALA A O 1
ATOM 1882 N N . VAL A 1 244 ? 15.405 -2.609 6.829 1.00 74.88 244 VAL A N 1
ATOM 1883 C CA . VAL A 1 244 ? 14.866 -1.461 7.556 1.00 74.88 244 VAL A CA 1
ATOM 1884 C C . VAL A 1 244 ? 15.279 -1.597 9.025 1.00 74.88 244 VAL A C 1
ATOM 1886 O O . VAL A 1 244 ? 14.975 -2.585 9.689 1.00 74.88 244 VAL A O 1
ATOM 1889 N N . SER A 1 245 ? 16.018 -0.615 9.542 1.00 79.75 245 SER A N 1
ATOM 1890 C CA . SER A 1 245 ? 16.509 -0.641 10.923 1.00 79.75 245 SER A CA 1
ATOM 1891 C C . SER A 1 245 ? 15.351 -0.606 11.918 1.00 79.75 245 SER A C 1
ATOM 1893 O O . SER A 1 245 ? 14.698 0.424 12.033 1.00 79.75 245 SER A O 1
ATOM 1895 N N . GLY A 1 246 ? 15.166 -1.677 12.694 1.00 78.81 246 GLY A N 1
ATOM 1896 C CA . GLY A 1 246 ? 14.059 -1.810 13.651 1.00 78.81 246 GLY A CA 1
ATOM 1897 C C . GLY A 1 246 ? 12.840 -2.554 13.095 1.00 78.81 246 GLY A C 1
ATOM 1898 O O . GLY A 1 246 ? 11.864 -2.752 13.827 1.00 78.81 246 GLY A O 1
ATOM 1899 N N . ALA A 1 247 ? 12.904 -2.997 11.835 1.00 83.94 247 ALA A N 1
ATOM 1900 C CA . ALA A 1 247 ? 11.919 -3.908 11.281 1.00 83.94 247 ALA A CA 1
ATOM 1901 C C . ALA A 1 247 ? 12.099 -5.331 11.826 1.00 83.94 247 ALA A C 1
ATOM 1903 O O . ALA A 1 247 ? 13.212 -5.826 12.003 1.00 83.94 247 ALA A O 1
ATOM 1904 N N . ASP A 1 248 ? 10.969 -5.969 12.086 1.00 91.69 248 ASP A N 1
ATOM 1905 C CA . ASP A 1 248 ? 10.814 -7.315 12.630 1.00 91.69 248 ASP A CA 1
ATOM 1906 C C . ASP A 1 248 ? 9.503 -7.870 12.065 1.00 91.69 248 ASP A C 1
ATOM 1908 O O . ASP A 1 248 ? 8.459 -7.933 12.725 1.00 91.69 248 ASP A O 1
ATOM 1912 N N . VAL A 1 249 ? 9.563 -8.153 10.765 1.00 93.56 249 VAL A N 1
ATOM 1913 C CA . VAL A 1 249 ? 8.457 -8.699 9.986 1.00 93.56 249 VAL A CA 1
ATOM 1914 C C . VAL A 1 249 ? 8.596 -10.211 9.967 1.00 93.56 249 VAL A C 1
ATOM 1916 O O . VAL A 1 249 ? 9.625 -10.755 9.569 1.00 93.56 249 VAL A O 1
ATOM 1919 N N . GLN A 1 250 ? 7.556 -10.896 10.421 1.00 95.44 250 GLN A N 1
ATOM 1920 C CA . GLN A 1 250 ? 7.543 -12.346 10.521 1.00 95.44 250 GLN A CA 1
ATOM 1921 C C . GLN A 1 250 ? 6.893 -12.956 9.283 1.00 95.44 250 GLN A C 1
ATOM 1923 O O . GLN A 1 250 ? 5.866 -12.474 8.812 1.00 95.44 250 GLN A O 1
ATOM 1928 N N . GLN A 1 251 ? 7.440 -14.064 8.785 1.00 95.38 251 GLN A N 1
ATOM 1929 C CA . GLN A 1 251 ? 6.842 -14.732 7.636 1.00 95.38 251 GLN A CA 1
ATOM 1930 C C . GLN A 1 251 ? 5.523 -15.417 8.026 1.00 95.38 251 GLN A C 1
ATOM 1932 O O . GLN A 1 251 ? 5.517 -16.323 8.864 1.00 95.38 251 GLN A O 1
ATOM 1937 N N . ALA A 1 252 ? 4.411 -14.988 7.431 1.00 94.56 252 ALA A N 1
ATOM 1938 C CA . ALA A 1 252 ? 3.103 -15.631 7.552 1.00 94.56 252 ALA A CA 1
ATOM 1939 C C . ALA A 1 252 ? 2.142 -15.125 6.469 1.00 94.56 252 ALA A C 1
ATOM 1941 O O . ALA A 1 252 ? 2.218 -13.971 6.050 1.00 94.56 252 ALA A O 1
ATOM 1942 N N . ASP A 1 253 ? 1.187 -15.967 6.074 1.00 94.12 253 ASP A N 1
ATOM 1943 C CA . ASP A 1 253 ? 0.040 -15.507 5.293 1.00 94.12 253 ASP A CA 1
ATOM 1944 C C . ASP A 1 253 ? -0.986 -14.759 6.168 1.00 94.12 253 ASP A C 1
ATOM 1946 O O . ASP A 1 253 ? -0.876 -14.679 7.395 1.00 94.12 253 ASP A O 1
ATOM 1950 N N . ALA A 1 254 ? -2.021 -14.219 5.521 1.00 93.94 254 ALA A N 1
ATOM 1951 C CA . ALA A 1 254 ? -3.070 -13.451 6.184 1.00 93.94 254 ALA A CA 1
ATOM 1952 C C . ALA A 1 254 ? -3.817 -14.222 7.287 1.00 93.94 254 ALA A C 1
ATOM 1954 O O . ALA A 1 254 ? -4.151 -13.639 8.320 1.00 93.94 254 ALA A O 1
ATOM 1955 N N . GLN A 1 255 ? -4.104 -15.510 7.079 1.00 95.75 255 GLN A N 1
ATOM 1956 C CA . GLN A 1 255 ? -4.865 -16.305 8.044 1.00 95.75 255 GLN A CA 1
ATOM 1957 C C . GLN A 1 255 ? -4.022 -16.589 9.283 1.00 95.75 255 GLN A C 1
ATOM 1959 O O . GLN A 1 255 ? -4.483 -16.399 10.412 1.00 95.75 255 GLN A O 1
ATOM 1964 N N . GLU A 1 256 ? -2.777 -17.005 9.074 1.00 97.06 256 GLU A N 1
ATOM 1965 C CA . GLU A 1 256 ? -1.861 -17.324 10.157 1.00 97.06 256 GLU A CA 1
ATOM 1966 C C . GLU A 1 256 ? -1.474 -16.076 10.959 1.00 97.06 256 GLU A C 1
ATOM 1968 O O . GLU A 1 256 ? -1.516 -16.106 12.192 1.00 97.06 256 GLU A O 1
ATOM 1973 N N . ALA A 1 257 ? -1.187 -14.955 10.289 1.00 97.06 257 ALA A N 1
ATOM 1974 C CA . ALA A 1 257 ? -0.910 -13.672 10.935 1.00 97.06 257 ALA A CA 1
ATOM 1975 C C . ALA A 1 257 ? -2.035 -13.273 11.906 1.00 97.06 257 ALA A C 1
ATOM 1977 O O . ALA A 1 257 ? -1.802 -13.001 13.086 1.00 97.06 257 ALA A O 1
ATOM 1978 N N . LEU A 1 258 ? -3.286 -13.321 11.441 1.00 97.62 258 LEU A N 1
ATOM 1979 C CA . LEU A 1 258 ? -4.444 -12.926 12.244 1.00 97.62 258 LEU A CA 1
ATOM 1980 C C . LEU A 1 258 ? -4.775 -13.922 13.357 1.00 97.62 258 LEU A C 1
ATOM 1982 O O . LEU A 1 258 ? -5.205 -13.520 14.440 1.00 97.62 258 LEU A O 1
ATOM 1986 N N . ARG A 1 259 ? -4.517 -15.218 13.149 1.00 96.88 259 ARG A N 1
ATOM 1987 C CA . ARG A 1 259 ? -4.650 -16.233 14.202 1.00 96.88 259 ARG A CA 1
ATOM 1988 C C . ARG A 1 259 ? -3.671 -15.987 15.352 1.00 96.88 259 ARG A C 1
ATOM 1990 O O . ARG A 1 259 ? -4.045 -16.170 16.512 1.00 96.88 259 ARG A O 1
ATOM 1997 N N . ARG A 1 260 ? -2.440 -15.575 15.040 1.00 96.50 260 ARG A N 1
ATOM 1998 C CA . ARG A 1 260 ? -1.369 -15.300 16.014 1.00 96.50 260 ARG A CA 1
ATOM 1999 C C . ARG A 1 260 ? -1.536 -13.967 16.744 1.00 96.50 260 ARG A C 1
ATOM 2001 O O . ARG A 1 260 ? -1.004 -13.809 17.838 1.00 96.50 260 ARG A O 1
ATOM 2008 N N . SER A 1 261 ? -2.300 -13.043 16.171 1.00 96.12 261 SER A N 1
ATOM 2009 C CA . SER A 1 261 ? -2.433 -11.661 16.644 1.00 96.12 261 SER A CA 1
ATOM 2010 C C . SER A 1 261 ? -3.860 -11.284 17.053 1.00 96.12 261 SER A C 1
ATOM 2012 O O . SER A 1 261 ? -4.285 -10.140 16.886 1.00 96.12 261 SER A O 1
ATOM 2014 N N . ARG A 1 262 ? -4.615 -12.240 17.611 1.00 95.00 262 ARG A N 1
ATOM 2015 C CA . ARG A 1 262 ? -5.976 -11.999 18.118 1.00 95.00 262 ARG A CA 1
ATOM 2016 C C . ARG A 1 262 ? -6.009 -10.852 19.133 1.00 95.00 262 ARG A C 1
ATOM 2018 O O . ARG A 1 262 ? -5.133 -10.744 19.986 1.00 95.00 262 ARG A O 1
ATOM 2025 N N . GLY A 1 263 ? -7.057 -10.032 19.053 1.00 95.69 263 GLY A N 1
ATOM 2026 C CA . GLY A 1 263 ? -7.278 -8.893 19.953 1.00 95.69 263 GLY A CA 1
ATOM 2027 C C . GLY A 1 263 ? -6.525 -7.610 19.583 1.00 95.69 263 GLY A C 1
ATOM 2028 O O . GLY A 1 263 ? -6.619 -6.640 20.324 1.00 95.69 263 GLY A O 1
ATOM 2029 N N . ARG A 1 264 ? -5.793 -7.588 18.462 1.00 98.31 264 ARG A N 1
ATOM 2030 C CA . ARG A 1 264 ? -5.094 -6.398 17.948 1.00 98.31 264 ARG A CA 1
ATOM 2031 C C . ARG A 1 264 ? -5.914 -5.683 16.871 1.00 98.31 264 ARG A C 1
ATOM 2033 O O . ARG A 1 264 ? -6.720 -6.312 16.181 1.00 98.31 264 ARG A O 1
ATOM 2040 N N . THR A 1 265 ? -5.684 -4.387 16.692 1.00 98.75 265 THR A N 1
ATOM 2041 C CA . THR A 1 265 ? -6.225 -3.610 15.566 1.00 98.75 265 THR A CA 1
ATOM 2042 C C . THR A 1 265 ? -5.567 -4.057 14.263 1.00 98.75 265 THR A C 1
ATOM 2044 O O . THR A 1 265 ? -4.340 -4.171 14.209 1.00 98.75 265 THR A O 1
ATOM 2047 N N . LEU A 1 266 ? -6.355 -4.305 13.213 1.00 98.88 266 LEU A N 1
ATOM 2048 C CA . LEU A 1 266 ? -5.816 -4.666 11.902 1.00 98.88 266 LEU A CA 1
ATOM 2049 C C . LEU A 1 266 ? -5.337 -3.417 11.162 1.00 98.88 266 LEU A C 1
ATOM 2051 O O . LEU A 1 266 ? -6.120 -2.505 10.909 1.00 98.88 266 LEU A O 1
ATOM 2055 N N . LEU A 1 267 ? -4.069 -3.418 10.765 1.00 98.88 267 LEU A N 1
ATOM 2056 C CA . LEU A 1 267 ? -3.458 -2.435 9.883 1.00 98.88 267 LEU A CA 1
ATOM 2057 C C . LEU A 1 267 ? -3.119 -3.097 8.539 1.00 98.88 267 LEU A C 1
ATOM 2059 O O . LEU A 1 267 ? -2.423 -4.111 8.489 1.00 98.88 267 LEU A O 1
ATOM 2063 N N . LEU A 1 268 ? -3.601 -2.518 7.442 1.00 98.81 268 LEU A N 1
ATOM 2064 C CA . LEU A 1 268 ? -3.239 -2.910 6.080 1.00 98.81 268 LEU A CA 1
ATOM 2065 C C . LEU A 1 268 ? -2.583 -1.721 5.387 1.00 98.81 268 LEU A C 1
ATOM 2067 O O . LEU A 1 268 ? -3.260 -0.726 5.135 1.00 98.81 268 LEU A O 1
ATOM 2071 N N . VAL A 1 269 ? -1.296 -1.830 5.049 1.00 98.38 269 VAL A N 1
ATOM 2072 C CA . VAL A 1 269 ? -0.559 -0.760 4.366 1.00 98.38 269 VAL A CA 1
ATOM 2073 C C . VAL A 1 269 ? -0.208 -1.149 2.947 1.00 98.38 269 VAL A C 1
ATOM 2075 O O . VAL A 1 269 ? 0.606 -2.033 2.714 1.00 98.38 269 VAL A O 1
ATOM 2078 N N . TYR A 1 270 ? -0.806 -0.446 1.986 1.00 97.19 270 TYR A N 1
ATOM 2079 C CA . TYR A 1 270 ? -0.653 -0.701 0.559 1.00 97.19 270 TYR A CA 1
ATOM 2080 C C . TYR A 1 270 ? -0.801 -2.201 0.238 1.00 97.19 270 TYR A C 1
ATOM 2082 O O . TYR A 1 270 ? 0.128 -2.810 -0.300 1.00 97.19 270 TYR A O 1
ATOM 2090 N N . PRO A 1 271 ? -1.935 -2.846 0.576 1.00 96.44 271 PRO A N 1
ATOM 2091 C CA . PRO A 1 271 ? -2.099 -4.251 0.236 1.00 96.44 271 PRO A CA 1
ATOM 2092 C C . PRO A 1 271 ? -2.036 -4.417 -1.291 1.00 96.44 271 PRO A C 1
ATOM 2094 O O . PRO A 1 271 ? -2.517 -3.540 -2.023 1.00 96.44 271 PRO A O 1
ATOM 2097 N N . PRO A 1 272 ? -1.449 -5.513 -1.802 1.00 92.69 272 PRO A N 1
ATOM 2098 C CA . PRO A 1 272 ? -1.389 -5.757 -3.235 1.00 92.69 272 PRO A CA 1
ATOM 2099 C C . PRO A 1 272 ? -2.803 -5.861 -3.827 1.00 92.69 272 PRO A C 1
ATOM 2101 O O . PRO A 1 272 ? -3.761 -6.152 -3.098 1.00 92.69 272 PRO A O 1
ATOM 2104 N N . PRO A 1 273 ? -2.956 -5.649 -5.145 1.00 91.50 273 PRO A N 1
ATOM 2105 C CA . PRO A 1 273 ? -4.217 -5.937 -5.806 1.00 91.50 273 PRO A CA 1
ATOM 2106 C C . PRO A 1 273 ? -4.564 -7.422 -5.650 1.00 91.50 273 PRO A C 1
ATOM 2108 O O . PRO A 1 273 ? -3.685 -8.289 -5.691 1.00 91.50 273 PRO A O 1
ATOM 2111 N N . GLY A 1 274 ? -5.854 -7.715 -5.497 1.00 92.94 274 GLY A N 1
ATOM 2112 C CA . GLY A 1 274 ? -6.355 -9.080 -5.350 1.00 92.94 274 GLY A CA 1
ATOM 2113 C C . GLY A 1 274 ? -6.716 -9.480 -3.909 1.00 92.94 274 GLY A C 1
ATOM 2114 O O . GLY A 1 274 ? -6.936 -8.627 -3.045 1.00 92.94 274 GLY A O 1
ATOM 2115 N N . PRO A 1 275 ? -6.772 -10.794 -3.626 1.00 96.31 275 PRO A N 1
ATOM 2116 C CA . PRO A 1 275 ? -7.561 -11.345 -2.519 1.00 96.31 275 PRO A CA 1
ATOM 2117 C C . PRO A 1 275 ? -6.939 -11.209 -1.127 1.00 96.31 275 PRO A C 1
ATOM 2119 O O . PRO A 1 275 ? -7.558 -11.626 -0.149 1.00 96.31 275 PRO A O 1
ATOM 2122 N N . MET A 1 276 ? -5.717 -10.682 -0.993 1.00 96.88 276 MET A N 1
ATOM 2123 C CA . MET A 1 276 ? -5.035 -10.622 0.307 1.00 96.88 276 MET A CA 1
ATOM 2124 C C . MET A 1 276 ? -5.840 -9.810 1.328 1.00 96.88 276 MET A C 1
ATOM 2126 O O . MET A 1 276 ? -6.110 -10.308 2.417 1.00 96.88 276 MET A O 1
ATOM 2130 N N . ALA A 1 277 ? -6.277 -8.601 0.961 1.00 98.12 277 ALA A N 1
ATOM 2131 C CA . ALA A 1 277 ? -7.037 -7.728 1.854 1.00 98.12 277 ALA A CA 1
ATOM 2132 C C . ALA A 1 277 ? -8.373 -8.362 2.279 1.00 98.12 277 ALA A C 1
ATOM 2134 O O . ALA A 1 277 ? -8.726 -8.335 3.459 1.00 98.12 277 ALA A O 1
ATOM 2135 N N . MET A 1 278 ? -9.079 -9.015 1.347 1.00 97.88 278 MET A N 1
ATOM 2136 C CA . MET A 1 278 ? -10.313 -9.738 1.661 1.00 97.88 278 MET A CA 1
ATOM 2137 C C . MET A 1 278 ? -10.058 -10.937 2.587 1.00 97.88 278 MET A C 1
ATOM 2139 O O . MET A 1 278 ? -10.809 -11.148 3.537 1.00 97.88 278 MET A O 1
ATOM 2143 N N . ARG A 1 279 ? -8.978 -11.703 2.377 1.00 98.00 279 ARG A N 1
ATOM 2144 C CA . ARG A 1 279 ? -8.590 -12.800 3.286 1.00 98.00 279 ARG A CA 1
ATOM 2145 C C . ARG A 1 279 ? -8.281 -12.302 4.694 1.00 98.00 279 ARG A C 1
ATOM 2147 O O . ARG A 1 279 ? -8.669 -12.967 5.659 1.00 98.00 279 ARG A O 1
ATOM 2154 N N . CYS A 1 280 ? -7.630 -11.142 4.813 1.00 98.44 280 CYS A N 1
ATOM 2155 C CA . CYS A 1 280 ? -7.437 -10.488 6.103 1.00 98.44 280 CYS A CA 1
ATOM 2156 C C . CYS A 1 280 ? -8.793 -10.184 6.744 1.00 98.44 280 CYS A C 1
ATOM 2158 O O . CYS A 1 280 ? -9.065 -10.628 7.854 1.00 98.44 280 CYS A O 1
ATOM 2160 N N . LEU A 1 281 ? -9.685 -9.505 6.020 1.00 97.50 281 LEU A N 1
ATOM 2161 C CA . LEU A 1 281 ? -10.984 -9.096 6.551 1.00 97.50 281 LEU A CA 1
ATOM 2162 C C . LEU A 1 281 ? -11.864 -10.281 6.979 1.00 97.50 281 LEU A C 1
ATOM 2164 O O . LEU A 1 281 ? -12.517 -10.215 8.018 1.00 97.50 281 LEU A O 1
ATOM 2168 N N . ALA A 1 282 ? -11.842 -11.375 6.212 1.00 96.69 282 ALA A N 1
ATOM 2169 C CA . ALA A 1 282 ? -12.579 -12.604 6.510 1.00 96.69 282 ALA A CA 1
ATOM 2170 C C . ALA A 1 282 ? -12.072 -13.325 7.770 1.00 96.69 282 ALA A C 1
ATOM 2172 O O . ALA A 1 282 ? -12.848 -13.983 8.458 1.00 96.69 282 ALA A O 1
ATOM 2173 N N . SER A 1 283 ? -10.776 -13.209 8.069 1.00 97.06 283 SER A N 1
ATOM 2174 C CA . SER A 1 283 ? -10.151 -13.862 9.229 1.00 97.06 283 SER A CA 1
ATOM 2175 C C . SER A 1 283 ? -10.083 -12.941 10.449 1.00 97.06 283 SER A C 1
ATOM 2177 O O . SER A 1 283 ? -9.816 -13.394 11.563 1.00 97.06 283 SER A O 1
ATOM 2179 N N . TYR A 1 284 ? -10.302 -11.642 10.246 1.00 97.94 284 TYR A N 1
ATOM 2180 C CA . TYR A 1 284 ? -10.209 -10.639 11.287 1.00 97.94 284 TYR A CA 1
ATOM 2181 C C . TYR A 1 284 ? -11.463 -10.633 12.157 1.00 97.94 284 TYR A C 1
ATOM 2183 O O . TYR A 1 284 ? -12.572 -10.405 11.675 1.00 97.94 284 TYR A O 1
ATOM 2191 N N . THR A 1 285 ? -11.276 -10.847 13.458 1.00 95.88 285 THR A N 1
ATOM 2192 C CA . THR A 1 285 ? -12.365 -10.900 14.445 1.00 95.88 285 THR A CA 1
ATOM 2193 C C . THR A 1 285 ? -12.530 -9.610 15.243 1.00 95.88 285 THR A C 1
ATOM 2195 O O . THR A 1 285 ? -13.460 -9.518 16.037 1.00 95.88 285 THR A O 1
ATOM 2198 N N . GLY A 1 286 ? -11.623 -8.642 15.087 1.00 96.56 286 GLY A N 1
ATOM 2199 C CA . GLY A 1 286 ? -11.744 -7.338 15.733 1.00 96.56 286 GLY A CA 1
ATOM 2200 C C . GLY A 1 286 ? -12.704 -6.407 14.994 1.00 96.56 286 GLY A C 1
ATOM 2201 O O . GLY A 1 286 ? -13.291 -6.758 13.960 1.00 96.56 286 GLY A O 1
ATOM 2202 N N . ASP A 1 287 ? -12.858 -5.209 15.540 1.00 97.25 287 ASP A N 1
ATOM 2203 C CA . ASP A 1 287 ? -13.816 -4.197 15.107 1.00 97.25 287 ASP A CA 1
ATOM 2204 C C . ASP A 1 287 ? -13.163 -2.950 14.504 1.00 97.25 287 ASP A C 1
ATOM 2206 O O . ASP A 1 287 ? -13.886 -2.138 13.942 1.00 97.25 287 ASP A O 1
ATOM 2210 N N . VAL A 1 288 ? -11.834 -2.807 14.552 1.00 98.56 288 VAL A N 1
ATOM 2211 C CA . VAL A 1 288 ? -11.121 -1.655 13.978 1.00 98.56 288 VAL A CA 1
ATOM 2212 C C . VAL A 1 288 ? -10.186 -2.087 12.850 1.00 98.56 288 VAL A C 1
ATOM 2214 O O . VAL A 1 288 ? -9.316 -2.940 13.027 1.00 98.56 288 VAL A O 1
ATOM 2217 N N . LEU A 1 289 ? -10.353 -1.460 11.687 1.00 98.75 289 LEU A N 1
ATOM 2218 C CA . LEU A 1 289 ? -9.488 -1.601 10.522 1.00 98.75 289 LEU A CA 1
ATOM 2219 C C . LEU A 1 289 ? -8.879 -0.241 10.179 1.00 98.75 289 LEU A C 1
ATOM 2221 O O . LEU A 1 289 ? -9.591 0.721 9.901 1.00 98.75 289 LEU A O 1
ATOM 2225 N N . LEU A 1 290 ? -7.554 -0.194 10.137 1.00 98.88 290 LEU A N 1
ATOM 2226 C CA . LEU A 1 290 ? -6.781 0.899 9.570 1.00 98.88 290 LEU A CA 1
ATOM 2227 C C . LEU A 1 290 ? -6.324 0.468 8.178 1.00 98.88 290 LEU A C 1
ATOM 2229 O O . LEU A 1 290 ? -5.474 -0.412 8.032 1.00 98.88 290 LEU A O 1
ATOM 2233 N N . TYR A 1 291 ? -6.917 1.055 7.146 1.00 98.81 291 TYR A N 1
ATOM 2234 C CA . TYR A 1 291 ? -6.598 0.753 5.755 1.00 98.81 291 TYR A CA 1
ATOM 2235 C C . TYR A 1 291 ? -5.835 1.920 5.136 1.00 98.81 291 TYR A C 1
ATOM 2237 O O . TYR A 1 291 ? -6.353 3.027 5.056 1.00 98.81 291 TYR A O 1
ATOM 2245 N N . VAL A 1 292 ? -4.607 1.674 4.687 1.00 98.62 292 VAL A N 1
ATOM 2246 C CA . VAL A 1 292 ? -3.793 2.633 3.943 1.00 98.62 292 VAL A CA 1
ATOM 2247 C C . VAL A 1 292 ? -3.705 2.170 2.494 1.00 98.62 292 VAL A C 1
ATOM 2249 O O . VAL A 1 292 ? -3.038 1.182 2.188 1.00 98.62 292 VAL A O 1
ATOM 2252 N N . GLY A 1 293 ? -4.363 2.880 1.588 1.00 97.00 293 GLY A N 1
ATOM 2253 C CA . GLY A 1 293 ? -4.391 2.516 0.174 1.00 97.00 293 GLY A CA 1
ATOM 2254 C C . GLY A 1 293 ? -5.347 3.380 -0.632 1.00 97.00 293 GLY A C 1
ATOM 2255 O O . GLY A 1 293 ? -5.913 4.347 -0.128 1.00 97.00 293 GLY A O 1
ATOM 2256 N N . GLU A 1 294 ? -5.516 3.050 -1.905 1.00 94.12 294 GLU A N 1
ATOM 2257 C CA . GLU A 1 294 ? -6.524 3.683 -2.758 1.00 94.12 294 GLU A CA 1
ATOM 2258 C C . GLU A 1 294 ? -7.920 3.063 -2.546 1.00 94.12 294 GLU A C 1
ATOM 2260 O O . GLU A 1 294 ? -8.053 1.926 -2.088 1.00 94.12 294 GLU A O 1
ATOM 2265 N N . GLY A 1 295 ? -8.973 3.806 -2.899 1.00 92.75 295 GLY A N 1
ATOM 2266 C CA . GLY A 1 295 ? -10.345 3.287 -2.936 1.00 92.75 295 GLY A CA 1
ATOM 2267 C C . GLY A 1 295 ? -10.603 2.311 -4.090 1.00 92.75 295 GLY A C 1
ATOM 2268 O O . GLY A 1 295 ? -9.698 1.950 -4.850 1.00 92.75 295 GLY A O 1
ATOM 2269 N N . ARG A 1 296 ? -11.863 1.892 -4.250 1.00 91.94 296 ARG A N 1
ATOM 2270 C CA . ARG A 1 296 ? -12.285 0.948 -5.297 1.00 91.94 296 ARG A CA 1
ATOM 2271 C C . ARG A 1 296 ? -11.817 1.387 -6.692 1.00 91.94 296 ARG A C 1
ATOM 2273 O O . ARG A 1 296 ? -11.910 2.551 -7.073 1.00 91.94 296 ARG A O 1
ATOM 2280 N N . GLY A 1 297 ? -11.313 0.434 -7.479 1.00 85.38 297 GLY A N 1
ATOM 2281 C CA . GLY A 1 297 ? -10.723 0.714 -8.798 1.00 85.38 297 GLY A CA 1
ATOM 2282 C C . GLY A 1 297 ? -9.299 1.284 -8.740 1.00 85.38 297 GLY A C 1
ATOM 2283 O O . GLY A 1 297 ? -8.736 1.637 -9.779 1.00 85.38 297 GLY A O 1
ATOM 2284 N N . GLY A 1 298 ? -8.722 1.371 -7.540 1.00 89.06 298 GLY A N 1
ATOM 2285 C CA . GLY A 1 298 ? -7.327 1.702 -7.310 1.00 89.06 298 GLY A CA 1
ATOM 2286 C C . GLY A 1 298 ? -6.351 0.556 -7.603 1.00 89.06 298 GLY A C 1
ATOM 2287 O O . GLY A 1 298 ? -6.697 -0.444 -8.230 1.00 89.06 298 GLY A O 1
ATOM 2288 N N . VAL A 1 299 ? -5.111 0.696 -7.124 1.00 89.50 299 VAL A N 1
ATOM 2289 C CA . VAL A 1 299 ? -4.059 -0.347 -7.214 1.00 89.50 299 VAL A CA 1
ATOM 2290 C C . VAL A 1 299 ? -3.977 -1.269 -5.996 1.00 89.50 299 VAL A C 1
ATOM 2292 O O . VAL A 1 299 ? -3.076 -2.105 -5.925 1.00 89.50 299 VAL A O 1
ATOM 2295 N N . ASN A 1 300 ? -4.899 -1.134 -5.043 1.00 94.62 300 ASN A N 1
ATOM 2296 C CA . ASN A 1 300 ? -4.903 -1.886 -3.793 1.00 94.62 300 ASN A CA 1
ATOM 2297 C C . ASN A 1 300 ? -6.189 -2.702 -3.635 1.00 94.62 300 ASN A C 1
ATOM 2299 O O . ASN A 1 300 ? -7.266 -2.246 -4.025 1.00 94.62 300 ASN A O 1
ATOM 2303 N N . ALA A 1 301 ? -6.058 -3.878 -3.011 1.00 96.69 301 ALA A N 1
ATOM 2304 C CA . ALA A 1 301 ? -7.157 -4.803 -2.735 1.00 96.69 301 ALA A CA 1
ATOM 2305 C C . ALA A 1 301 ? -7.957 -5.198 -3.997 1.00 96.69 301 ALA A C 1
ATOM 2307 O O . ALA A 1 301 ? -7.463 -5.118 -5.125 1.00 96.69 301 ALA A O 1
ATOM 2308 N N . ASP A 1 302 ? -9.170 -5.713 -3.818 1.00 95.38 302 ASP A N 1
ATOM 2309 C CA . ASP A 1 302 ? -10.059 -6.126 -4.898 1.00 95.38 302 ASP A CA 1
ATOM 2310 C C . ASP A 1 302 ? -11.519 -5.740 -4.627 1.00 95.38 302 ASP A C 1
ATOM 2312 O O . ASP A 1 302 ? -11.873 -5.256 -3.554 1.00 95.38 302 ASP A O 1
ATOM 2316 N N . GLY A 1 303 ? -12.376 -5.927 -5.635 1.00 95.62 303 GLY A N 1
ATOM 2317 C CA . GLY A 1 303 ? -13.814 -5.659 -5.531 1.00 95.62 303 GLY A CA 1
ATOM 2318 C C . GLY A 1 303 ? -14.465 -6.301 -4.297 1.00 95.62 303 GLY A C 1
ATOM 2319 O O . GLY A 1 303 ? -15.088 -5.562 -3.538 1.00 95.62 303 GLY A O 1
ATOM 2320 N N . PRO A 1 304 ? -14.269 -7.613 -4.048 1.00 97.56 304 PRO A N 1
ATOM 2321 C CA . PRO A 1 304 ? -14.796 -8.292 -2.865 1.00 97.56 304 PRO A CA 1
ATOM 2322 C C . PRO A 1 304 ? -14.430 -7.634 -1.532 1.00 97.56 304 PRO A C 1
ATOM 2324 O O . PRO A 1 304 ? -15.292 -7.525 -0.660 1.00 97.56 304 PRO A O 1
ATOM 2327 N N . PHE A 1 305 ? -13.192 -7.154 -1.369 1.00 98.31 305 PHE A N 1
ATOM 2328 C CA . PHE A 1 305 ? -12.805 -6.400 -0.176 1.00 98.31 305 PHE A CA 1
ATOM 2329 C C . PHE A 1 305 ? -13.665 -5.142 0.005 1.00 98.31 305 PHE A C 1
ATOM 2331 O O . PHE A 1 305 ? -14.242 -4.940 1.073 1.00 98.31 305 PHE A O 1
ATOM 2338 N N . PHE A 1 306 ? -13.810 -4.320 -1.039 1.00 97.44 306 PHE A N 1
ATOM 2339 C CA . PHE A 1 306 ? -14.614 -3.095 -0.963 1.00 97.44 306 PHE A CA 1
ATOM 2340 C C . PHE A 1 306 ? -16.115 -3.378 -0.806 1.00 97.44 306 PHE A C 1
ATOM 2342 O O . PHE A 1 306 ? -16.803 -2.645 -0.095 1.00 97.44 306 PHE A O 1
ATOM 2349 N N . ASP A 1 307 ? -16.624 -4.456 -1.406 1.00 96.31 307 ASP A N 1
ATOM 2350 C CA . ASP A 1 307 ? -18.004 -4.905 -1.211 1.00 96.31 307 ASP A CA 1
ATOM 2351 C C . ASP A 1 307 ? -18.245 -5.268 0.265 1.00 96.31 307 ASP A C 1
ATOM 2353 O O . ASP A 1 307 ? -19.229 -4.823 0.859 1.00 96.31 307 ASP A O 1
ATOM 2357 N N . ALA A 1 308 ? -17.308 -5.974 0.905 1.00 96.81 308 ALA A N 1
ATOM 2358 C CA . ALA A 1 308 ? -17.384 -6.286 2.331 1.00 96.81 308 ALA A CA 1
ATOM 2359 C C . ALA A 1 308 ? -17.318 -5.031 3.223 1.00 96.81 308 ALA A C 1
ATOM 2361 O O . ALA A 1 308 ? -18.069 -4.938 4.200 1.00 96.81 308 ALA A O 1
ATOM 2362 N N . LEU A 1 309 ? -16.480 -4.043 2.880 1.00 97.31 309 LEU A N 1
ATOM 2363 C CA . LEU A 1 309 ? -16.457 -2.753 3.582 1.00 97.31 309 LEU A CA 1
ATOM 2364 C C . LEU A 1 309 ? -17.792 -2.006 3.463 1.00 97.31 309 LEU A C 1
ATOM 2366 O O . LEU A 1 309 ? -18.230 -1.377 4.423 1.00 97.31 309 LEU A O 1
ATOM 2370 N N . SER A 1 310 ? -18.465 -2.091 2.312 1.00 93.94 310 SER A N 1
ATOM 2371 C CA . SER A 1 310 ? -19.723 -1.371 2.079 1.00 93.94 310 SER A CA 1
ATOM 2372 C C . SER A 1 310 ? -20.877 -1.839 2.973 1.00 93.94 310 SER A C 1
ATOM 2374 O O . SER A 1 310 ? -21.741 -1.031 3.316 1.00 93.94 310 SER A O 1
ATOM 2376 N N . VAL A 1 311 ? -20.865 -3.115 3.374 1.00 92.25 311 VAL A N 1
ATOM 2377 C CA . VAL A 1 311 ? -21.941 -3.752 4.146 1.00 92.25 311 VAL A CA 1
ATOM 2378 C C . VAL A 1 311 ? -21.622 -3.814 5.637 1.00 92.25 311 VAL A C 1
ATOM 2380 O O . VAL A 1 311 ? -22.495 -3.555 6.457 1.00 92.25 311 VAL A O 1
ATOM 2383 N N . GLY A 1 312 ? -20.391 -4.190 5.995 1.00 94.12 312 GLY A N 1
ATOM 2384 C CA . GLY A 1 312 ? -20.037 -4.525 7.378 1.00 94.12 312 GLY A CA 1
ATOM 2385 C C . GLY A 1 312 ? -19.219 -3.471 8.117 1.00 94.12 312 GLY A C 1
ATOM 2386 O O . GLY A 1 312 ? -18.822 -3.732 9.253 1.00 94.12 312 GLY A O 1
ATOM 2387 N N . TRP A 1 313 ? -18.903 -2.339 7.479 1.00 97.12 313 TRP A N 1
ATOM 2388 C CA . TRP A 1 313 ? -17.983 -1.343 8.027 1.00 97.12 313 TRP A CA 1
ATOM 2389 C C . TRP A 1 313 ? -18.454 0.100 7.813 1.00 97.12 313 TRP A C 1
ATOM 2391 O O . TRP A 1 313 ? -18.928 0.507 6.744 1.00 97.12 313 TRP A O 1
ATOM 2401 N N . THR A 1 314 ? -18.238 0.910 8.841 1.00 95.94 314 THR A N 1
ATOM 2402 C CA . THR A 1 314 ? -18.471 2.352 8.871 1.00 95.94 314 THR A CA 1
ATOM 2403 C C . THR A 1 314 ? -17.129 3.071 8.781 1.00 95.94 314 THR A C 1
ATOM 2405 O O . THR A 1 314 ? -16.200 2.729 9.506 1.00 95.94 314 THR A O 1
ATOM 2408 N N . LEU A 1 315 ? -17.021 4.055 7.887 1.00 96.50 315 LEU A N 1
ATOM 2409 C CA . LEU A 1 315 ? -15.855 4.937 7.816 1.00 96.50 315 LEU A CA 1
ATOM 2410 C C . LEU A 1 315 ? -16.007 6.012 8.898 1.00 96.50 315 LEU A C 1
ATOM 2412 O O . LEU A 1 315 ? -17.029 6.693 8.913 1.00 96.50 315 LEU A O 1
ATOM 2416 N N . GLU A 1 316 ? -15.027 6.141 9.789 1.00 96.19 316 GLU A N 1
ATOM 2417 C CA . GLU A 1 316 ? -15.052 7.135 10.874 1.00 96.19 316 GLU A CA 1
ATOM 2418 C C . GLU A 1 316 ? -14.154 8.336 10.592 1.00 96.19 316 GLU A C 1
ATOM 2420 O O . GLU A 1 316 ? -14.518 9.462 10.915 1.00 96.19 316 GLU A O 1
ATOM 2425 N N . GLU A 1 317 ? -12.980 8.103 10.006 1.00 96.81 317 GLU A N 1
ATOM 2426 C CA . GLU A 1 317 ? -11.980 9.146 9.789 1.00 96.81 317 GLU A CA 1
ATOM 2427 C C . GLU A 1 317 ? -11.139 8.829 8.549 1.00 96.81 317 GLU A C 1
ATOM 2429 O O . GLU A 1 317 ? -10.827 7.665 8.276 1.00 96.81 317 GLU A O 1
ATOM 2434 N N . THR A 1 318 ? -10.749 9.876 7.823 1.00 97.38 318 THR A N 1
ATOM 2435 C CA . THR A 1 318 ? -9.849 9.800 6.670 1.00 97.38 318 THR A CA 1
ATOM 2436 C C . THR A 1 318 ? -8.707 10.783 6.867 1.00 97.38 318 THR A C 1
ATOM 2438 O O . THR A 1 318 ? -8.935 11.944 7.202 1.00 97.38 318 THR A O 1
ATOM 2441 N N . ILE A 1 319 ? -7.475 10.333 6.635 1.00 97.56 319 ILE A N 1
ATOM 2442 C CA . ILE A 1 319 ? -6.270 11.157 6.731 1.00 97.56 319 ILE A CA 1
ATOM 2443 C C . ILE A 1 319 ? -5.513 11.126 5.406 1.00 97.56 319 ILE A C 1
ATOM 2445 O O . ILE A 1 319 ? -5.200 10.060 4.867 1.00 97.56 319 ILE A O 1
ATOM 2449 N N . GLU A 1 320 ? -5.180 12.316 4.911 1.00 95.94 320 GLU A N 1
ATOM 2450 C CA . GLU A 1 320 ? -4.331 12.496 3.736 1.00 95.94 320 GLU A CA 1
ATOM 2451 C C . GLU A 1 320 ? -2.879 12.081 4.019 1.00 95.94 320 GLU A C 1
ATOM 2453 O O . GLU A 1 320 ? -2.337 12.264 5.120 1.00 95.94 320 GLU A O 1
ATOM 2458 N N . LEU A 1 321 ? -2.235 11.531 2.991 1.00 96.56 321 LEU A N 1
ATOM 2459 C CA . LEU A 1 321 ? -0.880 10.994 3.054 1.00 96.56 321 LEU A CA 1
ATOM 2460 C C . LEU A 1 321 ? 0.085 11.793 2.179 1.00 96.56 321 LEU A C 1
ATOM 2462 O O . LEU A 1 321 ? -0.306 12.544 1.286 1.00 96.56 321 LEU A O 1
ATOM 2466 N N . ASP A 1 322 ? 1.381 11.626 2.436 1.00 95.44 322 ASP A N 1
ATOM 2467 C CA . ASP A 1 322 ? 2.411 12.179 1.568 1.00 95.44 322 ASP A CA 1
ATOM 2468 C C . ASP A 1 322 ? 2.607 11.177 0.420 1.00 95.44 322 ASP A C 1
ATOM 2470 O O . ASP A 1 322 ? 3.332 10.185 0.529 1.00 95.44 322 ASP A O 1
ATOM 2474 N N . ASN A 1 323 ? 1.906 11.394 -0.687 1.00 92.50 323 ASN A N 1
ATOM 2475 C CA . ASN A 1 323 ? 1.902 10.472 -1.820 1.00 92.50 323 ASN A CA 1
ATOM 2476 C C . ASN A 1 323 ? 2.965 10.828 -2.861 1.00 92.50 323 ASN A C 1
ATOM 2478 O O . ASN A 1 323 ? 3.431 11.963 -2.969 1.00 92.50 323 ASN A O 1
ATOM 2482 N N . LEU A 1 324 ? 3.358 9.835 -3.661 1.00 88.31 324 LEU A N 1
ATOM 2483 C CA . LEU A 1 324 ? 4.085 10.119 -4.897 1.00 88.31 324 LEU A CA 1
ATOM 2484 C C . LEU A 1 324 ? 3.156 10.836 -5.896 1.00 88.31 324 LEU A C 1
ATOM 2486 O O . LEU A 1 324 ? 1.944 10.614 -5.875 1.00 88.31 324 LEU A O 1
ATOM 2490 N N . PRO A 1 325 ? 3.699 11.657 -6.814 1.00 84.56 325 PRO A N 1
ATOM 2491 C CA . PRO A 1 325 ? 2.899 12.269 -7.866 1.00 84.56 325 PRO A CA 1
ATOM 2492 C C . PRO A 1 325 ? 2.120 11.214 -8.659 1.00 84.56 325 PRO A C 1
ATOM 2494 O O . PRO A 1 325 ? 2.702 10.267 -9.186 1.00 84.56 325 PRO A O 1
ATOM 2497 N N . GLY A 1 326 ? 0.802 11.396 -8.762 1.00 81.56 326 GLY A N 1
ATOM 2498 C CA . GLY A 1 326 ? -0.074 10.461 -9.471 1.00 81.56 326 GLY A CA 1
ATOM 2499 C C . GLY A 1 326 ? -0.504 9.230 -8.668 1.00 81.56 326 GLY A C 1
ATOM 2500 O O . GLY A 1 326 ? -1.057 8.312 -9.276 1.00 81.56 326 GLY A O 1
ATOM 2501 N N . SER A 1 327 ? -0.260 9.225 -7.357 1.00 86.75 327 SER A N 1
ATOM 2502 C CA . SER A 1 327 ? -0.771 8.248 -6.395 1.00 86.75 327 SER A CA 1
ATOM 2503 C C . SER A 1 327 ? -1.808 8.887 -5.461 1.00 86.75 327 SER A C 1
ATOM 2505 O O . SER A 1 327 ? -1.776 10.100 -5.236 1.00 86.75 327 SER A O 1
ATOM 2507 N N . TYR A 1 328 ? -2.749 8.083 -4.956 1.00 90.38 328 TYR A N 1
ATOM 2508 C CA . TYR A 1 328 ? -3.978 8.572 -4.306 1.00 90.38 328 TYR A CA 1
ATOM 2509 C C . TYR A 1 328 ? -4.327 7.813 -3.029 1.00 90.38 328 TYR A C 1
ATOM 2511 O O . TYR A 1 328 ? -5.501 7.666 -2.683 1.00 90.38 328 TYR A O 1
ATOM 2519 N N . GLU A 1 329 ? -3.317 7.275 -2.354 1.00 94.06 329 GLU A N 1
ATOM 2520 C CA . GLU A 1 329 ? -3.528 6.560 -1.109 1.00 94.06 329 GLU A CA 1
ATOM 2521 C C . GLU A 1 329 ? -3.981 7.523 -0.006 1.00 94.06 329 GLU A C 1
ATOM 2523 O O . GLU A 1 329 ? -3.472 8.637 0.125 1.00 94.06 329 GLU A O 1
ATOM 2528 N N . LYS A 1 330 ? -4.913 7.069 0.826 1.00 96.88 330 LYS A N 1
ATOM 2529 C CA . LYS A 1 330 ? -5.257 7.720 2.093 1.00 96.88 330 LYS A CA 1
ATOM 2530 C C . LYS A 1 330 ? -5.201 6.690 3.212 1.00 96.88 330 LYS A C 1
ATOM 2532 O O . LYS A 1 330 ? -5.178 5.487 2.943 1.00 96.88 330 LYS A O 1
ATOM 2537 N N . LEU A 1 331 ? -5.183 7.157 4.455 1.00 98.50 331 LEU A N 1
ATOM 2538 C CA . LEU A 1 331 ? -5.464 6.325 5.621 1.00 98.50 331 LEU A CA 1
ATOM 2539 C C . LEU A 1 331 ? -6.955 6.439 5.946 1.00 98.50 331 LEU A C 1
ATOM 2541 O O . LEU A 1 331 ? -7.452 7.538 6.163 1.00 98.50 331 LEU A O 1
ATOM 2545 N N . TYR A 1 332 ? -7.636 5.304 6.019 1.00 98.50 332 TYR A N 1
ATOM 2546 C CA . TYR A 1 332 ? -9.039 5.189 6.393 1.00 98.50 332 TYR A CA 1
ATOM 2547 C C . TYR A 1 332 ? -9.144 4.432 7.717 1.00 98.50 332 TYR A C 1
ATOM 2549 O O . TYR A 1 332 ? -8.655 3.305 7.834 1.00 98.50 332 TYR A O 1
ATOM 2557 N N . LEU A 1 333 ? -9.802 5.041 8.701 1.00 98.50 333 LEU A N 1
ATOM 2558 C CA . LEU A 1 333 ? -10.231 4.387 9.931 1.00 98.50 333 LEU A CA 1
ATOM 2559 C C . LEU A 1 333 ? -11.642 3.848 9.731 1.00 98.50 333 LEU A C 1
ATOM 2561 O O . LEU A 1 333 ? -12.597 4.611 9.572 1.00 98.50 333 LEU A O 1
ATOM 2565 N N . LEU A 1 334 ? -11.777 2.528 9.771 1.00 98.50 334 LEU A N 1
ATOM 2566 C CA . LEU A 1 334 ? -13.054 1.849 9.652 1.00 98.50 334 LEU A CA 1
ATOM 2567 C C . LEU A 1 334 ? -13.392 1.104 10.937 1.00 98.50 334 LEU A C 1
ATOM 2569 O O . LEU A 1 334 ? -12.550 0.397 11.496 1.00 98.50 334 LEU A O 1
ATOM 2573 N N . ARG A 1 335 ? -14.655 1.203 11.354 1.00 98.00 335 ARG A N 1
ATOM 2574 C CA . ARG A 1 335 ? -15.211 0.425 12.458 1.00 98.00 335 ARG A CA 1
ATOM 2575 C C . ARG A 1 335 ? -16.250 -0.558 11.955 1.00 98.00 335 ARG A C 1
ATOM 2577 O O . ARG A 1 335 ? -17.089 -0.210 11.125 1.00 98.00 335 ARG A O 1
ATOM 2584 N N . ARG A 1 336 ? -16.199 -1.793 12.440 1.00 96.25 336 ARG A N 1
ATOM 2585 C CA . ARG A 1 336 ? -17.181 -2.817 12.099 1.00 96.25 336 ARG A CA 1
ATOM 2586 C C . ARG A 1 336 ? -18.552 -2.352 12.577 1.00 96.25 336 ARG A C 1
ATOM 2588 O O . ARG A 1 336 ? -18.708 -1.953 13.731 1.00 96.25 336 ARG A O 1
ATOM 2595 N N . SER A 1 337 ? -19.536 -2.380 11.688 1.00 90.94 337 SER A N 1
ATOM 2596 C CA . SER A 1 337 ? -20.909 -2.030 12.033 1.00 90.94 337 SER A CA 1
ATOM 2597 C C . SER A 1 337 ? -21.428 -3.023 13.076 1.00 90.94 337 SER A C 1
ATOM 2599 O O . SER A 1 337 ? -21.173 -4.225 12.968 1.00 90.94 337 SER A O 1
ATOM 2601 N N . ALA A 1 338 ? -22.121 -2.528 14.104 1.00 77.44 338 ALA A N 1
ATOM 2602 C CA . ALA A 1 338 ? -22.808 -3.402 15.048 1.00 77.44 338 ALA A CA 1
ATOM 2603 C C . ALA A 1 338 ? -23.850 -4.222 14.271 1.00 77.44 338 ALA A C 1
ATOM 2605 O O . ALA A 1 338 ? -24.661 -3.644 13.544 1.00 77.44 338 ALA A O 1
ATOM 2606 N N . GLY A 1 339 ? -23.746 -5.550 14.362 1.00 56.81 339 GLY A N 1
ATOM 2607 C CA . GLY A 1 339 ? -24.711 -6.481 13.775 1.00 56.81 339 GLY A CA 1
ATOM 2608 C C . GLY A 1 339 ? -26.026 -6.522 14.536 1.00 56.81 339 GLY A C 1
ATOM 2609 O O . GLY A 1 339 ? -26.035 -6.123 15.724 1.00 56.81 339 GLY A O 1
#

pLDDT: mean 72.01, std 28.15, range [21.27, 98.88]